Protein AF-A0A6N9H4K3-F1 (afdb_monomer_lite)

Organism: NCBI:txid2695267

Secondary structure (DSSP, 8-state):
--HHHHHHHHHHHHHHHH---HHHHHHHHHHHHHHHHHHHHHHHHHHHHHHEES-TTTT-EESS--SSHHHHHHHHHHHHTTS-TT-EEEHHHHHHHHHTT-S-HHHHHHHHHHTTSEEEETTEEEE-SSPP---TTHHHHSHHHHHHHHHHHHHHHHHHHTTS-------------------------------PPP-PPPPPPP-PPPPPPP--------

Radius of gyration: 28.17 Å; chains: 1; bounding box: 44×93×77 Å

InterPro domains:
  IPR018656 Domain of unknown function DUF2087 [PF09860] (62-127)

pLDDT: mean 72.85, std 19.28, range [32.16, 93.75]

Sequence (222 aa):
MTHHAGFKARIRARMRATGENFTQARSALQAERDEQLALGQAFRDKTLRSFAVGDLRLDGTLRSIPARRRQRVVILLELLHRFESDRRYSETEVNALLRSAHGDVAYLRRELIEYGFMRRAESIYWLSAERPRRWGSESQETAALEDEWFAGAEARSARSCALEDGEDSTGGPPQPLAGAQDDDAQSNSARDDHAPGPRTRPSKPVRFPPGPDLVERGHHHA

Foldseek 3Di:
DPPPVVLVVQLVVCCVVPVDDSVVSNVVVVVVVVVVVVVVVVLLVVLCVVFWDPQLLPQIAGPDQDPDPLSNLSSLLSLCSLDQQVDKDALVRQQVSCVSHYPPSVVSVVVCVVLPQWDDDPRIIHGDLDHDDDDDPRCPRCVVVSVVSSVVNVVRVVVVVPPPDDDDDDDDDDDDDDDDDDDDDDDDDDDDDDDDDDDDDDDDDDDDDDDDDDDDDDDDDD

Structure (mmCIF, N/CA/C/O backbone):
data_AF-A0A6N9H4K3-F1
#
_entry.id   AF-A0A6N9H4K3-F1
#
loop_
_atom_site.group_PDB
_atom_site.id
_atom_site.type_symbol
_atom_site.label_atom_id
_atom_site.label_alt_id
_atom_site.label_comp_id
_atom_site.label_asym_id
_atom_site.label_entity_id
_atom_site.label_seq_id
_atom_site.pdbx_PDB_ins_code
_atom_site.Cartn_x
_atom_site.Cartn_y
_atom_site.Cartn_z
_atom_site.occupancy
_atom_site.B_iso_or_equiv
_atom_site.auth_seq_id
_atom_site.auth_comp_id
_atom_site.auth_asym_id
_atom_site.auth_atom_id
_atom_site.pdbx_PDB_model_num
ATOM 1 N N . MET A 1 1 ? -21.643 -3.184 3.391 1.00 36.22 1 MET A N 1
ATOM 2 C CA . MET A 1 1 ? -22.538 -2.993 4.564 1.00 36.22 1 MET A CA 1
ATOM 3 C C . MET A 1 1 ? -22.334 -4.098 5.620 1.00 36.22 1 MET A C 1
ATOM 5 O O . MET A 1 1 ? -23.132 -5.015 5.660 1.00 36.22 1 MET A O 1
ATOM 9 N N . THR A 1 2 ? -21.312 -4.049 6.493 1.00 36.03 2 THR A N 1
ATOM 10 C CA . THR A 1 2 ? -21.211 -4.962 7.678 1.00 36.03 2 THR A CA 1
ATOM 11 C C . THR A 1 2 ? -20.286 -4.476 8.814 1.00 36.03 2 THR A C 1
ATOM 13 O O . THR A 1 2 ? -20.075 -5.202 9.782 1.00 36.03 2 THR A O 1
ATOM 16 N N . HIS A 1 3 ? -19.784 -3.234 8.810 1.00 50.75 3 HIS A N 1
ATOM 17 C CA . HIS A 1 3 ? -18.909 -2.763 9.902 1.00 50.75 3 HIS A CA 1
ATOM 18 C C . HIS A 1 3 ? -19.648 -2.445 11.223 1.00 50.75 3 HIS A C 1
ATOM 20 O O . HIS A 1 3 ? -19.038 -2.430 12.293 1.00 50.75 3 HIS A O 1
ATOM 26 N N . HIS A 1 4 ? -20.970 -2.235 11.196 1.00 53.25 4 HIS A N 1
ATOM 27 C CA . HIS A 1 4 ? -21.704 -1.735 12.368 1.00 53.25 4 HIS A CA 1
ATOM 28 C C . HIS A 1 4 ? -22.071 -2.791 13.426 1.00 53.25 4 HIS A C 1
ATOM 30 O O . HIS A 1 4 ? -22.134 -2.457 14.614 1.00 53.25 4 HIS A O 1
ATOM 36 N N . ALA A 1 5 ? -22.298 -4.051 13.037 1.00 61.75 5 ALA A N 1
ATOM 37 C CA . ALA A 1 5 ? -22.721 -5.103 13.970 1.00 61.75 5 ALA A CA 1
ATOM 38 C C . ALA A 1 5 ? -21.592 -5.503 14.939 1.00 61.75 5 ALA A C 1
ATOM 40 O O . ALA A 1 5 ? -21.819 -5.622 16.146 1.00 61.75 5 ALA A O 1
ATOM 41 N N . GLY A 1 6 ? -20.359 -5.610 14.428 1.00 74.88 6 GLY A N 1
ATOM 42 C CA . GLY A 1 6 ? -19.172 -5.915 15.231 1.00 74.88 6 GLY A CA 1
ATOM 43 C C . GLY A 1 6 ? -18.801 -4.792 16.203 1.00 74.88 6 GLY A C 1
ATOM 44 O O . GLY A 1 6 ? -18.459 -5.056 17.354 1.00 74.88 6 GLY A O 1
ATOM 45 N N . PHE A 1 7 ? -18.951 -3.529 15.791 1.00 75.69 7 PHE A N 1
ATOM 46 C CA . PHE A 1 7 ? -18.649 -2.384 16.654 1.00 75.69 7 PHE A CA 1
ATOM 47 C C . PHE A 1 7 ? -19.614 -2.281 17.844 1.00 75.69 7 PHE A C 1
ATOM 49 O O . PHE A 1 7 ? -19.179 -2.165 18.988 1.00 75.69 7 PH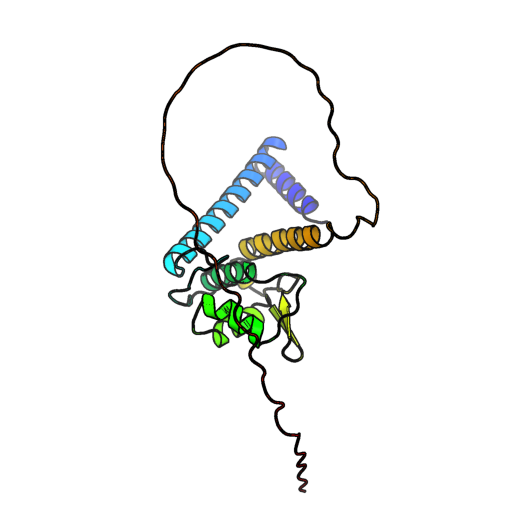E A O 1
ATOM 56 N N . LYS A 1 8 ? -20.927 -2.434 17.610 1.00 79.44 8 LYS A N 1
ATOM 57 C CA . LYS A 1 8 ? -21.920 -2.482 18.701 1.00 79.44 8 LYS A CA 1
ATOM 58 C C . LYS A 1 8 ? -21.702 -3.676 19.637 1.00 79.44 8 LYS A C 1
ATOM 60 O O . LYS A 1 8 ? -22.016 -3.580 20.821 1.00 79.44 8 LYS A O 1
ATOM 65 N N . ALA A 1 9 ? -21.199 -4.806 19.135 1.00 84.56 9 ALA A N 1
ATOM 66 C CA . ALA A 1 9 ? -20.835 -5.947 19.974 1.00 84.56 9 ALA A CA 1
ATOM 67 C C . ALA A 1 9 ? -19.626 -5.635 20.873 1.00 84.56 9 ALA A C 1
ATOM 69 O O . ALA A 1 9 ? -19.682 -5.934 22.064 1.00 84.56 9 ALA A O 1
ATOM 70 N N . ARG A 1 10 ? -18.592 -4.961 20.345 1.00 84.50 10 ARG A N 1
ATOM 71 C CA . ARG A 1 10 ? -17.436 -4.491 21.133 1.00 84.50 10 ARG A CA 1
ATOM 72 C C . ARG A 1 10 ? -17.834 -3.479 22.205 1.00 84.50 10 ARG A C 1
ATOM 74 O O . ARG A 1 10 ? -17.427 -3.643 23.349 1.00 84.50 10 ARG A O 1
ATOM 81 N N . ILE A 1 11 ? -18.699 -2.513 21.877 1.00 87.19 11 ILE A N 1
ATOM 82 C CA . ILE A 1 11 ? -19.234 -1.562 22.867 1.00 87.19 11 ILE A CA 1
ATOM 83 C C . ILE A 1 11 ? -19.965 -2.314 23.986 1.00 87.19 11 ILE A C 1
ATOM 85 O O . ILE A 1 11 ? -19.660 -2.121 25.157 1.00 87.19 11 ILE A O 1
ATOM 89 N N . ARG A 1 12 ? -20.889 -3.223 23.641 1.00 85.38 12 ARG A N 1
ATOM 90 C CA . ARG A 1 12 ? -21.643 -4.014 24.633 1.00 85.38 12 ARG A CA 1
ATOM 91 C C . ARG A 1 12 ? -20.755 -4.938 25.470 1.00 85.38 12 ARG A C 1
ATOM 93 O O . ARG A 1 12 ? -21.061 -5.186 26.631 1.00 85.38 12 ARG A O 1
ATOM 100 N N . ALA A 1 13 ? -19.686 -5.486 24.895 1.00 88.56 13 ALA A N 1
ATOM 101 C CA . ALA A 1 13 ? -18.706 -6.276 25.635 1.00 88.56 13 ALA A CA 1
ATOM 102 C C . ALA A 1 13 ? -17.949 -5.408 26.648 1.00 88.56 13 ALA A C 1
ATOM 104 O O . ALA A 1 13 ? -17.864 -5.790 27.811 1.00 88.56 13 ALA A O 1
ATOM 105 N N . ARG A 1 14 ? -17.496 -4.217 26.233 1.00 88.75 14 ARG A N 1
ATOM 106 C CA . ARG A 1 14 ? -16.829 -3.253 27.111 1.00 88.75 14 ARG A CA 1
ATOM 107 C C . ARG A 1 14 ? -17.738 -2.805 28.255 1.00 88.75 14 ARG A C 1
ATOM 109 O O . ARG A 1 14 ? -17.355 -2.979 29.400 1.00 88.75 14 ARG A O 1
ATOM 116 N N . MET A 1 15 ? -18.972 -2.380 27.963 1.00 92.19 15 MET A N 1
ATOM 117 C CA . MET A 1 15 ? -19.961 -2.000 28.989 1.00 92.19 15 MET A CA 1
ATOM 118 C C . MET A 1 15 ? -20.159 -3.091 30.054 1.00 92.19 15 MET A C 1
ATOM 120 O O . MET A 1 15 ? -20.261 -2.783 31.236 1.00 92.19 15 MET A O 1
ATOM 124 N N . ARG A 1 16 ? -20.189 -4.373 29.656 1.00 89.50 16 ARG A N 1
ATOM 125 C CA . ARG A 1 16 ? -20.313 -5.499 30.601 1.00 89.50 16 ARG A CA 1
ATOM 126 C C . ARG A 1 16 ? -19.061 -5.725 31.449 1.00 89.50 16 ARG A C 1
ATOM 128 O O . ARG A 1 16 ? -19.191 -6.217 32.561 1.00 89.50 16 ARG A O 1
ATOM 135 N N . ALA A 1 17 ? -17.879 -5.409 30.926 1.00 90.00 17 ALA A N 1
ATOM 136 C CA . ALA A 1 17 ? -16.611 -5.609 31.620 1.00 90.00 17 ALA A CA 1
ATOM 137 C C . ALA A 1 17 ? -16.262 -4.449 32.568 1.00 90.00 17 ALA A C 1
ATOM 139 O O . ALA A 1 17 ? -15.745 -4.693 33.652 1.00 90.00 17 ALA A O 1
ATOM 140 N N . THR A 1 18 ? -16.535 -3.203 32.167 1.00 88.19 18 THR A N 1
ATOM 141 C CA . THR A 1 18 ? -16.138 -1.992 32.909 1.00 88.19 18 THR A CA 1
ATOM 142 C C . THR A 1 18 ? -17.283 -1.331 33.676 1.00 88.19 18 THR A C 1
ATOM 144 O O . THR A 1 18 ? -17.023 -0.510 34.549 1.00 88.19 18 THR A O 1
ATOM 147 N N . GLY A 1 19 ? -18.544 -1.651 33.363 1.00 89.81 19 GLY A N 1
ATOM 148 C CA . GLY A 1 19 ? -19.713 -0.953 33.916 1.00 89.81 19 GLY A CA 1
ATOM 149 C C . GLY A 1 19 ? -19.915 0.464 33.360 1.00 89.81 19 GLY A C 1
ATOM 150 O O . GLY A 1 19 ? -20.781 1.195 33.836 1.00 89.81 19 GLY A O 1
ATOM 151 N N . GLU A 1 20 ? -19.129 0.863 32.355 1.00 87.44 20 GLU A N 1
ATOM 152 C CA . GLU A 1 20 ? -19.231 2.165 31.690 1.00 87.44 20 GLU A CA 1
ATOM 153 C C . GLU A 1 20 ? -20.565 2.320 30.942 1.00 87.44 20 GLU A C 1
ATOM 155 O O . GLU A 1 20 ? -21.149 1.356 30.431 1.00 87.44 20 GLU A O 1
ATOM 160 N N . ASN A 1 21 ? -21.028 3.567 30.802 1.00 91.50 21 ASN A N 1
ATOM 161 C CA . ASN A 1 21 ? -22.186 3.855 29.959 1.00 91.50 21 ASN A CA 1
ATOM 162 C C . ASN A 1 21 ? -21.838 3.755 28.459 1.00 91.50 21 ASN A C 1
ATOM 164 O O . ASN A 1 21 ? -20.674 3.729 28.055 1.00 91.50 21 ASN A O 1
ATOM 168 N N . PHE A 1 22 ? -22.866 3.711 27.605 1.00 84.62 22 PHE A N 1
ATOM 169 C CA . PHE A 1 22 ? -22.692 3.527 26.160 1.00 84.62 22 PHE A CA 1
ATOM 170 C C . PHE A 1 22 ? -21.808 4.603 25.511 1.00 84.62 22 PHE A C 1
ATOM 172 O O . PHE A 1 22 ? -21.002 4.289 24.635 1.00 84.62 22 PHE A O 1
ATOM 179 N N . THR A 1 23 ? -21.944 5.863 25.933 1.00 88.75 23 THR A N 1
ATOM 180 C CA . THR A 1 23 ? -21.179 6.989 25.381 1.00 88.75 23 THR A CA 1
ATOM 181 C C . THR A 1 23 ? -19.698 6.867 25.726 1.00 88.75 23 THR A C 1
ATOM 183 O O . THR A 1 23 ? -18.869 6.980 24.828 1.00 88.75 23 THR A O 1
ATOM 186 N N . GLN A 1 24 ? -19.377 6.555 26.985 1.00 89.06 24 GLN A N 1
ATOM 187 C CA . GLN A 1 24 ? -18.007 6.331 27.461 1.00 89.06 24 GLN A CA 1
ATOM 188 C C . GLN A 1 24 ? -17.359 5.123 26.774 1.00 89.06 24 GLN A C 1
ATOM 190 O O . GLN A 1 24 ? -16.247 5.216 26.256 1.00 89.06 24 GLN A O 1
ATOM 195 N N . ALA A 1 25 ? -18.081 4.003 26.685 1.00 84.75 25 ALA A N 1
ATOM 196 C CA . ALA A 1 25 ? -17.583 2.805 26.018 1.00 84.75 25 ALA A CA 1
ATOM 197 C C . ALA A 1 25 ? -17.354 3.035 24.511 1.00 84.75 25 ALA A C 1
ATOM 199 O O . ALA A 1 25 ? -16.403 2.506 23.933 1.00 84.75 25 ALA A O 1
ATOM 200 N N . ARG A 1 26 ? -18.202 3.842 23.858 1.00 87.62 26 ARG A N 1
ATOM 201 C CA . ARG A 1 26 ? -18.027 4.228 22.452 1.00 87.62 26 ARG A CA 1
ATOM 202 C C . ARG A 1 26 ? -16.829 5.156 22.259 1.00 87.62 26 ARG A C 1
ATOM 204 O O . ARG A 1 26 ? -16.050 4.902 21.345 1.00 87.62 26 ARG A O 1
ATOM 211 N N . SER A 1 27 ? -16.686 6.199 23.079 1.00 90.12 27 SER A N 1
ATOM 212 C CA . SER A 1 27 ? -15.583 7.159 22.954 1.00 90.12 27 SER A CA 1
ATOM 213 C C . SER A 1 27 ? -14.231 6.495 23.199 1.00 90.12 27 SER A C 1
ATOM 215 O O . SER A 1 27 ? -13.292 6.755 22.456 1.00 90.12 27 SER A O 1
ATOM 217 N N . ALA A 1 28 ? -14.144 5.582 24.171 1.00 87.31 28 ALA A N 1
ATOM 218 C CA . ALA A 1 28 ? -12.928 4.817 24.432 1.00 87.31 28 ALA A CA 1
ATOM 219 C C . ALA A 1 28 ? -12.521 3.953 23.225 1.00 87.31 28 ALA A C 1
ATOM 221 O O . ALA A 1 28 ? -11.385 4.023 22.773 1.00 87.31 28 ALA A O 1
ATOM 222 N N . LEU A 1 29 ? -13.463 3.210 22.630 1.00 85.94 29 LEU A N 1
ATOM 223 C CA . LEU A 1 29 ? -13.182 2.402 21.435 1.00 85.94 29 LEU A CA 1
ATOM 224 C C . LEU A 1 29 ? -12.849 3.246 20.197 1.00 85.94 29 LEU A C 1
ATOM 226 O O . LEU A 1 29 ? -12.123 2.788 19.316 1.00 85.94 29 LEU A O 1
ATOM 230 N N . GLN A 1 30 ? -13.404 4.456 20.093 1.00 86.38 30 GLN A N 1
ATOM 231 C CA . GLN A 1 30 ? -13.019 5.402 19.046 1.00 86.38 30 GLN A CA 1
ATOM 232 C C . GLN A 1 30 ? -11.583 5.889 19.257 1.00 86.38 30 GLN A C 1
ATOM 234 O O . GLN A 1 30 ? -10.804 5.815 18.315 1.00 86.38 30 GLN A O 1
ATOM 239 N N . ALA A 1 31 ? -11.215 6.276 20.481 1.00 85.12 31 ALA A N 1
ATOM 240 C CA . ALA A 1 31 ? -9.858 6.701 20.815 1.00 85.12 31 ALA A CA 1
ATOM 241 C C . ALA A 1 31 ? -8.817 5.594 20.565 1.00 85.12 31 ALA A C 1
ATOM 243 O O . ALA A 1 31 ? -7.803 5.855 19.928 1.00 85.12 31 ALA A O 1
ATOM 244 N N . GLU A 1 32 ? -9.098 4.348 20.968 1.00 83.56 32 GLU A N 1
ATOM 245 C CA . GLU A 1 32 ? -8.232 3.188 20.690 1.00 83.56 32 GLU A CA 1
ATOM 246 C C . GLU A 1 32 ? -8.018 2.986 19.180 1.00 83.56 32 GLU A C 1
ATOM 248 O O . GLU A 1 32 ? -6.908 2.717 18.719 1.00 83.56 32 GLU A O 1
ATOM 253 N N . ARG A 1 33 ? -9.082 3.133 18.382 1.00 80.12 33 ARG A N 1
ATOM 254 C CA . ARG A 1 33 ? -8.996 3.038 16.920 1.00 80.12 33 ARG A CA 1
ATOM 255 C C . ARG A 1 33 ? -8.174 4.186 16.333 1.00 80.12 33 ARG A C 1
ATOM 257 O O . ARG A 1 33 ? -7.374 3.954 15.432 1.00 80.12 33 ARG A O 1
ATOM 264 N N . ASP A 1 34 ? -8.381 5.406 16.810 1.00 80.50 34 ASP A N 1
ATOM 265 C CA . ASP A 1 34 ? -7.680 6.585 16.305 1.00 80.50 34 ASP A CA 1
ATOM 266 C C . ASP A 1 34 ? -6.180 6.528 16.665 1.00 80.50 34 ASP A C 1
ATOM 268 O O . ASP A 1 34 ? -5.335 6.839 15.826 1.00 80.50 34 ASP A O 1
ATOM 272 N N . GLU A 1 35 ? -5.825 6.008 17.845 1.00 80.75 35 GLU A N 1
ATOM 273 C CA . GLU A 1 35 ? -4.441 5.702 18.231 1.00 80.75 35 GLU A CA 1
ATOM 274 C C . GLU A 1 35 ? -3.810 4.649 17.305 1.00 80.75 35 GLU A C 1
ATOM 276 O O . GLU A 1 35 ? -2.693 4.830 16.813 1.00 80.75 35 GLU A O 1
ATOM 281 N N . GLN A 1 36 ? -4.535 3.569 16.995 1.00 74.06 36 GLN A N 1
ATOM 282 C CA . GLN A 1 36 ? -4.073 2.551 16.044 1.00 74.06 36 GLN A CA 1
ATOM 283 C C . GLN A 1 36 ? -3.808 3.133 14.648 1.00 74.06 36 GLN A C 1
ATOM 285 O O . GLN A 1 36 ? -2.802 2.789 14.019 1.00 74.06 36 GLN A O 1
ATOM 290 N N . LEU A 1 37 ? -4.680 4.025 14.169 1.00 77.44 37 LEU A N 1
ATOM 291 C CA . LEU A 1 37 ? -4.494 4.725 12.896 1.00 77.44 37 LEU A CA 1
ATOM 292 C C . LEU A 1 37 ? -3.262 5.636 12.939 1.00 77.44 37 LEU A C 1
ATOM 294 O O . LEU A 1 37 ? -2.435 5.581 12.027 1.00 77.44 37 LEU A O 1
ATOM 298 N N . ALA A 1 38 ? -3.085 6.408 14.013 1.00 81.56 38 ALA A N 1
ATOM 299 C CA . ALA A 1 38 ? -1.928 7.282 14.193 1.00 81.56 38 ALA A CA 1
ATOM 300 C C . ALA A 1 38 ? -0.603 6.497 14.206 1.00 81.56 38 ALA A C 1
ATOM 302 O O . ALA A 1 38 ? 0.367 6.893 13.558 1.00 81.56 38 ALA A O 1
ATOM 303 N N . LEU A 1 39 ? -0.560 5.338 14.872 1.00 79.62 39 LEU A N 1
ATOM 304 C CA . LEU A 1 39 ? 0.602 4.441 14.849 1.00 79.62 39 LEU A CA 1
ATOM 305 C C . LEU A 1 39 ? 0.889 3.903 13.438 1.00 79.62 39 LEU A C 1
ATOM 307 O O . LEU A 1 39 ? 2.052 3.805 13.032 1.00 79.62 39 LEU A O 1
ATOM 311 N N . GLY A 1 40 ? -0.159 3.578 12.675 1.00 81.62 40 GLY A N 1
ATOM 312 C CA . GLY A 1 40 ? -0.054 3.190 11.268 1.00 81.62 40 GLY A CA 1
ATOM 313 C C . GLY A 1 40 ? 0.544 4.298 10.396 1.00 81.62 40 GLY A C 1
ATOM 314 O O . GLY A 1 40 ? 1.502 4.048 9.660 1.00 81.62 40 GLY A O 1
ATOM 315 N N . GLN A 1 41 ? 0.045 5.529 10.538 1.00 82.62 41 GLN A N 1
ATOM 316 C CA . GLN A 1 41 ? 0.546 6.711 9.830 1.00 82.62 41 GLN A CA 1
ATOM 317 C C . GLN A 1 41 ? 2.003 7.015 10.193 1.00 82.62 41 GLN A C 1
ATOM 319 O O . GLN A 1 41 ? 2.843 7.170 9.310 1.00 82.62 41 GLN A O 1
ATOM 324 N N . ALA A 1 42 ? 2.353 6.983 11.480 1.00 86.56 42 ALA A N 1
ATOM 325 C CA . ALA A 1 42 ? 3.726 7.193 11.927 1.00 86.56 42 ALA A CA 1
ATOM 326 C C . ALA A 1 42 ? 4.694 6.146 11.344 1.00 86.56 42 ALA A C 1
ATOM 328 O O . ALA A 1 42 ? 5.819 6.476 10.953 1.00 86.56 42 ALA A O 1
ATOM 329 N N . PHE A 1 43 ? 4.266 4.880 11.252 1.00 87.50 43 PHE A N 1
ATOM 330 C CA . PHE A 1 43 ? 5.044 3.818 10.613 1.00 87.50 43 PHE A CA 1
ATOM 331 C C . PHE A 1 43 ? 5.206 4.043 9.105 1.00 87.50 43 PHE A C 1
ATOM 333 O O . PHE A 1 43 ? 6.312 3.875 8.573 1.00 87.50 43 PHE A O 1
ATOM 340 N N . ARG A 1 44 ? 4.126 4.441 8.424 1.00 88.00 44 ARG A N 1
ATOM 341 C CA . ARG A 1 44 ? 4.135 4.814 7.008 1.00 88.00 44 ARG A CA 1
ATOM 342 C C . ARG A 1 44 ? 5.134 5.941 6.761 1.00 88.00 44 ARG A C 1
ATOM 344 O O . ARG A 1 44 ? 6.075 5.756 5.992 1.00 88.00 44 ARG A O 1
ATOM 351 N N . ASP A 1 45 ? 5.023 7.042 7.493 1.00 90.00 45 ASP A N 1
ATOM 352 C CA . ASP A 1 45 ? 5.890 8.206 7.318 1.00 90.00 45 ASP A CA 1
ATOM 353 C C . ASP A 1 45 ? 7.349 7.889 7.643 1.00 90.00 45 ASP A C 1
ATOM 355 O O . ASP A 1 45 ? 8.262 8.327 6.944 1.00 90.00 45 ASP A O 1
ATOM 359 N N . LYS A 1 46 ? 7.596 7.085 8.685 1.00 92.38 46 LYS A N 1
ATOM 360 C CA . LYS A 1 46 ? 8.945 6.605 9.004 1.00 92.38 46 LYS A CA 1
ATOM 361 C C . LYS A 1 46 ? 9.532 5.806 7.844 1.00 92.38 46 LYS A C 1
ATOM 363 O O . LYS A 1 46 ? 10.691 6.008 7.498 1.00 92.38 46 LYS A O 1
ATOM 368 N N . THR A 1 47 ? 8.739 4.926 7.240 1.00 92.06 47 THR A N 1
ATOM 369 C CA . THR A 1 47 ? 9.168 4.116 6.096 1.00 92.06 47 THR A CA 1
ATOM 370 C C . THR A 1 47 ? 9.479 4.996 4.887 1.00 92.06 47 THR A C 1
ATOM 372 O O . THR A 1 47 ? 10.550 4.858 4.298 1.00 92.06 47 THR A O 1
ATOM 375 N N . LEU A 1 48 ? 8.607 5.952 4.561 1.00 91.19 48 LEU A N 1
ATOM 376 C CA . LEU A 1 48 ? 8.825 6.876 3.447 1.00 91.19 48 LEU A CA 1
ATOM 377 C C . LEU A 1 48 ? 10.067 7.743 3.662 1.00 91.19 48 LEU A C 1
ATOM 379 O O . LEU A 1 48 ? 10.905 7.833 2.772 1.00 91.19 48 LEU A O 1
ATOM 383 N N . ARG A 1 49 ? 10.272 8.275 4.872 1.00 92.12 49 ARG A N 1
ATOM 384 C CA . ARG A 1 49 ? 11.491 9.031 5.209 1.00 92.12 49 ARG A CA 1
ATOM 385 C C . ARG A 1 49 ? 12.774 8.216 5.042 1.00 92.12 49 ARG A C 1
ATOM 387 O O . ARG A 1 49 ? 13.807 8.783 4.690 1.00 92.12 49 ARG A O 1
ATOM 394 N N . SER A 1 50 ? 12.735 6.912 5.314 1.00 93.06 50 SER A N 1
ATOM 395 C CA . SER A 1 50 ? 13.910 6.043 5.188 1.00 93.06 50 SER A CA 1
ATOM 396 C C . SER A 1 50 ? 14.206 5.637 3.743 1.00 93.06 50 SER A C 1
ATOM 398 O O . SER A 1 50 ? 15.370 5.636 3.353 1.00 93.06 50 SER A O 1
ATOM 400 N N . PHE A 1 51 ? 13.182 5.295 2.955 1.00 92.12 51 PHE A N 1
ATOM 401 C CA . PHE A 1 51 ? 13.363 4.625 1.659 1.00 92.12 51 PHE A CA 1
ATOM 402 C C . PHE A 1 51 ? 13.010 5.480 0.439 1.00 92.12 51 PHE A C 1
ATOM 404 O O . PHE A 1 51 ? 13.444 5.156 -0.663 1.00 92.12 51 PHE A O 1
ATOM 411 N N . ALA A 1 52 ? 12.270 6.573 0.611 1.00 90.94 52 ALA A N 1
ATOM 412 C CA . ALA A 1 52 ? 11.840 7.445 -0.475 1.00 90.94 52 ALA A CA 1
ATOM 413 C C . ALA A 1 52 ? 12.523 8.817 -0.420 1.00 90.94 52 ALA A C 1
ATOM 415 O O . ALA A 1 52 ? 13.057 9.232 0.614 1.00 90.94 52 ALA A O 1
ATOM 416 N N . VAL A 1 53 ? 12.525 9.503 -1.557 1.00 90.81 53 VAL A N 1
ATOM 417 C CA . VAL A 1 53 ? 12.914 10.905 -1.722 1.00 90.81 53 VAL A CA 1
ATOM 418 C C . VAL A 1 53 ? 11.776 11.597 -2.459 1.00 90.81 53 VAL A C 1
ATOM 420 O O . VAL A 1 53 ? 11.390 11.153 -3.537 1.00 90.81 53 VAL A O 1
ATOM 423 N N . GLY A 1 54 ? 11.243 12.668 -1.874 1.00 89.06 54 GLY A N 1
ATOM 424 C CA . GLY A 1 54 ? 10.053 13.342 -2.395 1.00 89.06 54 GLY A CA 1
ATOM 425 C C . GLY A 1 54 ? 8.765 12.543 -2.175 1.00 89.06 54 GLY A C 1
ATOM 426 O O . GLY A 1 54 ? 8.728 11.591 -1.389 1.00 89.06 54 GLY A O 1
ATOM 427 N N . ASP A 1 55 ? 7.700 12.952 -2.862 1.00 87.12 55 ASP A N 1
ATOM 428 C CA . ASP A 1 55 ? 6.399 12.292 -2.779 1.00 87.12 55 ASP A CA 1
ATOM 429 C C . ASP A 1 55 ? 6.297 11.165 -3.814 1.00 87.12 55 ASP A C 1
ATOM 431 O O . ASP A 1 55 ? 6.200 11.399 -5.020 1.00 87.12 55 ASP A O 1
ATOM 435 N N . LEU A 1 56 ? 6.279 9.914 -3.345 1.00 87.19 56 LEU A N 1
ATOM 436 C CA . LEU A 1 56 ? 6.114 8.750 -4.217 1.00 87.19 56 LEU A CA 1
ATOM 437 C C . LEU A 1 56 ? 4.786 8.741 -4.974 1.00 87.19 56 LEU A C 1
ATOM 439 O O . LEU A 1 56 ? 4.696 8.027 -5.964 1.00 87.19 56 LEU A O 1
ATOM 443 N N . ARG A 1 57 ? 3.775 9.512 -4.582 1.00 86.19 57 ARG A N 1
ATOM 444 C CA . ARG A 1 57 ? 2.509 9.586 -5.321 1.00 86.19 57 ARG A CA 1
ATOM 445 C C . ARG A 1 57 ? 2.599 10.419 -6.593 1.00 86.19 57 ARG A C 1
ATOM 447 O O . ARG A 1 57 ? 1.793 10.219 -7.492 1.00 86.19 57 ARG A O 1
ATOM 454 N N . LEU A 1 58 ? 3.568 11.327 -6.659 1.00 84.56 58 LEU A N 1
ATOM 455 C CA . LEU A 1 58 ? 3.765 12.245 -7.774 1.00 84.56 58 LEU A CA 1
ATOM 456 C C . LEU A 1 58 ? 5.009 11.817 -8.561 1.00 84.56 58 LEU A C 1
ATOM 458 O O . LEU A 1 58 ? 4.942 10.949 -9.429 1.00 84.56 58 LEU A O 1
ATOM 462 N N . ASP A 1 59 ? 6.160 12.367 -8.202 1.00 84.44 59 ASP A N 1
ATOM 463 C CA . ASP A 1 59 ? 7.424 12.293 -8.934 1.00 84.44 59 ASP A CA 1
ATOM 464 C C . ASP A 1 59 ? 8.604 11.818 -8.069 1.00 84.44 59 ASP A C 1
ATOM 466 O O . ASP A 1 59 ? 9.739 11.754 -8.534 1.00 84.44 59 ASP A O 1
ATOM 470 N N . GLY A 1 60 ? 8.348 11.414 -6.824 1.00 88.69 60 GLY A N 1
ATOM 471 C CA . GLY A 1 60 ? 9.373 10.918 -5.910 1.00 88.69 60 GLY A CA 1
ATOM 472 C C . GLY A 1 60 ? 10.072 9.641 -6.387 1.00 88.69 60 GLY A C 1
ATOM 473 O O . GLY A 1 60 ? 9.520 8.836 -7.143 1.00 88.69 60 GLY A O 1
ATOM 474 N N . THR A 1 61 ? 11.284 9.414 -5.889 1.00 92.06 61 THR A N 1
ATOM 475 C CA . THR A 1 61 ? 12.123 8.257 -6.238 1.00 92.06 61 THR A CA 1
ATOM 476 C C . THR A 1 61 ? 12.407 7.402 -5.005 1.00 92.06 61 THR A C 1
ATOM 478 O O . THR A 1 61 ? 12.509 7.895 -3.879 1.00 92.06 61 THR A O 1
ATOM 481 N N . LEU A 1 62 ? 12.559 6.098 -5.206 1.00 92.56 62 LEU A N 1
ATOM 482 C CA . LEU A 1 62 ? 13.015 5.162 -4.187 1.00 92.56 62 LEU A CA 1
ATOM 483 C C . LEU A 1 62 ? 14.542 5.124 -4.140 1.00 92.56 62 LEU A C 1
ATOM 485 O O . LEU A 1 62 ? 15.202 4.943 -5.157 1.00 92.56 62 LEU A O 1
ATOM 489 N N . ARG A 1 63 ? 15.105 5.242 -2.936 1.00 89.56 63 ARG A N 1
ATOM 490 C CA . ARG A 1 63 ? 16.541 5.039 -2.689 1.00 89.56 63 ARG A CA 1
ATOM 491 C C . ARG A 1 63 ? 16.909 3.566 -2.700 1.00 89.56 63 ARG A C 1
ATOM 493 O O . ARG A 1 63 ? 17.953 3.186 -3.213 1.00 89.56 63 ARG A O 1
ATOM 500 N N . SER A 1 64 ? 16.073 2.750 -2.075 1.00 89.12 64 SER A N 1
ATOM 501 C CA . SER A 1 64 ? 16.258 1.309 -2.011 1.00 89.12 64 SER A CA 1
ATOM 502 C C . SER A 1 64 ? 14.935 0.622 -1.720 1.00 89.12 64 SER A C 1
ATOM 504 O O . SER A 1 64 ? 14.001 1.210 -1.168 1.00 89.12 64 SER A O 1
ATOM 506 N N . ILE A 1 65 ? 14.858 -0.647 -2.103 1.00 88.00 65 ILE A N 1
ATOM 507 C CA . ILE A 1 65 ? 13.676 -1.469 -1.883 1.00 88.00 65 ILE A CA 1
ATOM 508 C C . ILE A 1 65 ? 13.767 -2.110 -0.489 1.00 88.00 65 ILE A C 1
ATOM 510 O O . ILE A 1 65 ? 14.744 -2.808 -0.203 1.00 88.00 65 ILE A O 1
ATOM 514 N N . PRO A 1 66 ? 12.763 -1.928 0.392 1.00 89.50 66 PRO A N 1
ATOM 515 C CA . PRO A 1 66 ? 12.788 -2.522 1.722 1.00 89.50 66 PRO A CA 1
ATOM 516 C C . PRO A 1 66 ? 12.804 -4.059 1.698 1.00 89.50 66 PRO A C 1
ATOM 518 O O . PRO A 1 66 ? 11.979 -4.717 1.051 1.00 89.50 66 PRO A O 1
ATOM 521 N N . ALA A 1 67 ? 13.687 -4.649 2.506 1.00 88.06 67 ALA A N 1
ATOM 522 C CA . ALA A 1 67 ? 13.724 -6.096 2.724 1.00 88.06 67 ALA A CA 1
ATOM 523 C C . ALA A 1 67 ? 12.532 -6.588 3.566 1.00 88.06 67 ALA A C 1
ATOM 525 O O . ALA A 1 67 ? 12.046 -7.702 3.373 1.00 88.06 67 ALA A O 1
ATOM 526 N N . ARG A 1 68 ? 12.032 -5.754 4.491 1.00 88.81 68 ARG A N 1
ATOM 527 C CA . ARG A 1 68 ? 10.903 -6.111 5.359 1.00 88.81 68 ARG A CA 1
ATOM 528 C C . ARG A 1 68 ? 9.581 -5.970 4.613 1.00 88.81 68 ARG A C 1
ATOM 530 O O . ARG A 1 68 ? 9.263 -4.893 4.110 1.00 88.81 68 ARG A O 1
ATOM 537 N N . ARG A 1 69 ? 8.766 -7.028 4.647 1.00 86.50 69 ARG A N 1
ATOM 538 C CA . ARG A 1 69 ? 7.456 -7.090 3.977 1.00 86.50 69 ARG A CA 1
ATOM 539 C C . ARG A 1 69 ? 6.547 -5.910 4.334 1.00 86.50 69 ARG A C 1
ATOM 541 O O . ARG A 1 69 ? 6.024 -5.261 3.438 1.00 86.50 69 ARG A O 1
ATOM 548 N N . ARG A 1 70 ? 6.421 -5.571 5.623 1.00 85.44 70 ARG A N 1
ATOM 549 C CA . ARG A 1 70 ? 5.550 -4.473 6.086 1.00 85.44 70 ARG A CA 1
ATOM 550 C C . ARG A 1 70 ? 5.939 -3.108 5.503 1.00 85.44 70 ARG A C 1
ATOM 552 O O . ARG A 1 70 ? 5.075 -2.333 5.119 1.00 85.44 70 ARG A O 1
ATOM 559 N N . GLN A 1 71 ? 7.239 -2.831 5.402 1.00 89.69 71 GLN A N 1
ATOM 560 C CA . GLN A 1 71 ? 7.750 -1.599 4.788 1.00 89.69 71 GLN A CA 1
ATOM 561 C C . GLN A 1 71 ? 7.552 -1.614 3.272 1.00 89.69 71 GLN A C 1
ATOM 563 O O . GLN A 1 71 ? 7.188 -0.600 2.687 1.00 89.69 71 GLN A O 1
ATOM 568 N N . ARG A 1 72 ? 7.750 -2.774 2.638 1.00 91.06 72 ARG A N 1
ATOM 569 C CA . ARG A 1 72 ? 7.528 -2.939 1.202 1.00 91.06 72 ARG A CA 1
ATOM 570 C C . ARG A 1 72 ? 6.079 -2.664 0.821 1.00 91.06 72 ARG A C 1
ATOM 572 O O . ARG A 1 72 ? 5.855 -1.927 -0.127 1.00 91.06 72 ARG A O 1
ATOM 579 N N . VAL A 1 73 ? 5.113 -3.175 1.586 1.00 89.50 73 VAL A N 1
ATOM 580 C CA . VAL A 1 73 ? 3.690 -2.905 1.333 1.00 89.50 73 VAL A CA 1
ATOM 581 C C . VAL A 1 73 ? 3.385 -1.411 1.378 1.00 89.50 73 VAL A C 1
ATOM 583 O O . VAL A 1 73 ? 2.720 -0.927 0.472 1.00 89.50 73 VAL A O 1
ATOM 586 N N . VAL A 1 74 ? 3.933 -0.662 2.344 1.00 90.19 74 VAL A N 1
ATOM 587 C CA . VAL A 1 74 ? 3.787 0.806 2.372 1.00 90.19 74 VAL A CA 1
ATOM 588 C C . VAL A 1 74 ? 4.262 1.425 1.057 1.00 90.19 74 VAL A C 1
ATOM 590 O O . VAL A 1 74 ? 3.530 2.188 0.440 1.00 90.19 74 VAL A O 1
ATOM 593 N N . ILE A 1 75 ? 5.466 1.068 0.605 1.00 91.88 75 ILE A N 1
ATOM 594 C CA . ILE A 1 75 ? 6.034 1.604 -0.636 1.00 91.88 75 ILE A CA 1
ATOM 595 C C . ILE A 1 75 ? 5.172 1.251 -1.852 1.00 91.88 75 ILE A C 1
ATOM 597 O O . ILE A 1 75 ? 4.892 2.120 -2.673 1.00 91.88 75 ILE A O 1
ATOM 601 N N . LEU A 1 76 ? 4.731 -0.004 -1.961 1.00 91.50 76 LEU A N 1
ATOM 602 C CA . LEU A 1 76 ? 3.890 -0.446 -3.070 1.00 91.50 76 LEU A CA 1
ATOM 603 C C . LEU A 1 76 ? 2.556 0.309 -3.090 1.00 91.50 76 LEU A C 1
ATOM 605 O O . LEU A 1 76 ? 2.169 0.794 -4.147 1.00 91.50 76 LEU A O 1
ATOM 609 N N . LEU A 1 77 ? 1.898 0.480 -1.938 1.00 89.81 77 LEU A N 1
ATOM 610 C CA . LEU A 1 77 ? 0.647 1.239 -1.830 1.00 89.81 77 LEU A CA 1
ATOM 611 C C . LEU A 1 77 ? 0.819 2.705 -2.247 1.00 89.81 77 LEU A C 1
ATOM 613 O O . LEU A 1 77 ? -0.059 3.258 -2.906 1.00 89.81 77 LEU A O 1
ATOM 617 N N . GLU A 1 78 ? 1.946 3.345 -1.922 1.00 90.44 78 GLU A N 1
ATOM 618 C CA . GLU A 1 78 ? 2.220 4.701 -2.412 1.00 90.44 78 GLU A CA 1
ATOM 619 C C . GLU A 1 78 ? 2.357 4.742 -3.933 1.00 90.44 78 GLU A C 1
ATOM 621 O O . GLU A 1 78 ? 1.732 5.586 -4.572 1.00 90.44 78 GLU A O 1
ATOM 626 N N . LEU A 1 79 ? 3.090 3.793 -4.523 1.00 90.50 79 LEU A N 1
ATOM 627 C CA . LEU A 1 79 ? 3.257 3.712 -5.977 1.00 90.50 79 LEU A CA 1
ATOM 628 C C . LEU A 1 79 ? 1.933 3.504 -6.713 1.00 90.50 79 LEU A C 1
ATOM 630 O O . LEU A 1 79 ? 1.765 4.033 -7.809 1.00 90.50 79 LEU A O 1
ATOM 634 N N . LEU A 1 80 ? 0.976 2.793 -6.109 1.00 89.75 80 LEU A N 1
ATOM 635 C CA . LEU A 1 80 ? -0.351 2.594 -6.695 1.00 89.75 80 LEU A CA 1
ATOM 636 C C . LEU A 1 80 ? -1.115 3.902 -6.934 1.00 89.75 80 LEU A C 1
ATOM 638 O O . LEU A 1 80 ? -1.984 3.927 -7.796 1.00 89.75 80 LEU A O 1
ATOM 642 N N . HIS A 1 81 ? -0.798 4.989 -6.223 1.00 88.00 81 HIS A N 1
ATOM 643 C CA . HIS A 1 81 ? -1.452 6.285 -6.445 1.00 88.00 81 HIS A CA 1
ATOM 644 C C . HIS A 1 81 ? -1.103 6.909 -7.804 1.00 88.00 81 HIS A C 1
ATOM 646 O O . HIS A 1 81 ? -1.819 7.799 -8.251 1.00 88.00 81 HIS A O 1
ATOM 652 N N . ARG A 1 82 ? -0.036 6.438 -8.465 1.00 88.06 82 ARG A N 1
ATOM 653 C CA . ARG A 1 82 ? 0.322 6.848 -9.833 1.00 88.06 82 ARG A CA 1
ATOM 654 C C . ARG A 1 82 ? -0.527 6.169 -10.905 1.00 88.06 82 ARG A C 1
ATOM 656 O O . ARG A 1 82 ? -0.445 6.550 -12.068 1.00 88.06 82 ARG A O 1
ATOM 663 N N . PHE A 1 83 ? -1.274 5.134 -10.531 1.00 88.88 83 PHE A N 1
ATOM 664 C CA . PHE A 1 83 ? -2.111 4.362 -11.435 1.00 88.88 83 PHE A CA 1
ATOM 665 C C . PHE A 1 83 ? -3.580 4.723 -11.224 1.00 88.88 83 PHE A C 1
ATOM 667 O O . PHE A 1 83 ? -4.037 4.954 -10.105 1.00 88.88 83 PHE A O 1
ATOM 674 N N . GLU A 1 84 ? -4.330 4.723 -12.315 1.00 85.50 84 GLU A N 1
ATOM 675 C CA . GLU A 1 84 ? -5.776 4.896 -12.318 1.00 85.50 84 GLU A CA 1
ATOM 676 C C . GLU A 1 84 ? -6.442 3.530 -12.083 1.00 85.50 84 GLU A C 1
ATOM 678 O O . GLU A 1 84 ? -6.021 2.514 -12.643 1.00 85.50 84 GLU A O 1
ATOM 683 N N . SER A 1 85 ? -7.477 3.493 -11.239 1.00 81.19 85 SER A N 1
ATOM 684 C CA . SER A 1 85 ? -8.196 2.262 -10.873 1.00 81.19 85 SER A CA 1
ATOM 685 C C . SER A 1 85 ? -8.951 1.631 -12.035 1.00 81.19 85 SER A C 1
ATOM 687 O O . SER A 1 85 ? -9.007 0.408 -12.132 1.00 81.19 85 SER A O 1
ATOM 689 N N . ASP A 1 86 ? -9.493 2.458 -12.924 1.00 81.81 86 ASP A N 1
ATOM 690 C CA . ASP A 1 86 ? -10.434 2.035 -13.964 1.00 81.81 86 ASP A CA 1
ATOM 691 C C . ASP A 1 86 ? -9.760 1.889 -15.340 1.00 81.81 86 ASP A C 1
ATOM 693 O O . ASP A 1 86 ? -10.416 1.712 -16.367 1.00 81.81 86 ASP A O 1
ATOM 697 N N . ARG A 1 87 ? -8.419 1.912 -15.367 1.00 87.56 87 ARG A N 1
ATOM 698 C CA . ARG A 1 87 ? -7.617 1.846 -16.589 1.00 87.56 87 ARG A CA 1
ATOM 699 C C . ARG A 1 87 ? -6.829 0.545 -16.701 1.00 87.56 87 ARG A C 1
ATOM 701 O O . ARG A 1 87 ? -6.281 0.007 -15.739 1.00 87.56 87 ARG A O 1
ATOM 708 N N . ARG A 1 88 ? -6.741 0.061 -17.940 1.00 91.62 88 ARG A N 1
ATOM 709 C CA . ARG A 1 88 ? -5.839 -1.015 -18.353 1.00 91.62 88 ARG A CA 1
ATOM 710 C C . ARG A 1 88 ? -4.570 -0.407 -18.934 1.00 91.62 88 ARG A C 1
ATOM 712 O O . ARG A 1 88 ? -4.642 0.484 -19.774 1.00 91.62 88 ARG A O 1
ATOM 719 N N . TYR A 1 89 ? -3.430 -0.915 -18.494 1.00 91.94 89 TYR A N 1
ATOM 720 C CA . TYR A 1 89 ? -2.106 -0.474 -18.900 1.00 91.94 89 TYR A CA 1
ATOM 721 C C . TYR A 1 89 ? -1.382 -1.599 -19.628 1.00 91.94 89 TYR A C 1
ATOM 723 O O . TYR A 1 89 ? -1.381 -2.750 -19.195 1.00 91.94 89 TYR A O 1
ATOM 731 N N . SER A 1 90 ? -0.717 -1.268 -20.721 1.00 93.75 90 SER A N 1
ATOM 732 C CA . SER A 1 90 ? 0.271 -2.147 -21.338 1.00 93.75 90 SER A CA 1
ATOM 733 C C . SER A 1 90 ? 1.518 -2.277 -20.457 1.00 93.75 90 SER A C 1
ATOM 735 O O . SER A 1 90 ? 1.817 -1.416 -19.626 1.00 93.75 90 SER A O 1
ATOM 737 N N . GLU A 1 91 ? 2.307 -3.330 -20.678 1.00 91.88 91 GLU A N 1
ATOM 738 C CA . GLU A 1 91 ? 3.625 -3.479 -20.047 1.00 91.88 91 GLU A CA 1
ATOM 739 C C . GLU A 1 91 ? 4.501 -2.224 -20.201 1.00 91.88 91 GLU A C 1
ATOM 741 O O . GLU A 1 91 ? 5.157 -1.800 -19.249 1.00 91.88 91 GLU A O 1
ATOM 746 N N . THR A 1 92 ? 4.493 -1.601 -21.380 1.00 92.25 92 THR A N 1
ATOM 747 C CA . THR A 1 92 ? 5.294 -0.405 -21.661 1.00 92.25 92 THR A CA 1
ATOM 748 C C . THR A 1 92 ? 4.856 0.787 -20.813 1.00 92.25 92 THR A C 1
ATOM 750 O O . THR A 1 92 ? 5.714 1.482 -20.268 1.00 92.25 92 THR A O 1
ATOM 753 N N . GLU A 1 93 ? 3.548 1.003 -20.654 1.00 92.12 93 GLU A N 1
ATOM 754 C CA . GLU A 1 93 ? 3.004 2.082 -19.819 1.00 92.12 93 GLU A CA 1
ATOM 755 C C . GLU A 1 93 ? 3.318 1.860 -18.339 1.00 92.12 93 GLU A C 1
ATOM 757 O O . GLU A 1 93 ? 3.817 2.771 -17.677 1.00 92.12 93 GLU A O 1
ATOM 762 N N . VAL A 1 94 ? 3.118 0.637 -17.832 1.00 92.06 94 VAL A N 1
ATOM 763 C CA . VAL A 1 94 ? 3.494 0.289 -16.451 1.00 92.06 94 VAL A CA 1
ATOM 764 C C . VAL A 1 94 ? 4.983 0.536 -16.235 1.00 92.06 94 VAL A C 1
ATOM 766 O O . VAL A 1 94 ? 5.385 1.151 -15.247 1.00 92.06 94 VAL A O 1
ATOM 769 N N . ASN A 1 95 ? 5.816 0.113 -17.185 1.00 92.69 95 ASN A N 1
ATOM 770 C CA . ASN A 1 95 ? 7.253 0.301 -17.089 1.00 92.69 95 ASN A CA 1
ATOM 771 C C . ASN A 1 95 ? 7.655 1.781 -17.138 1.00 92.69 95 ASN A C 1
ATOM 773 O O . ASN A 1 95 ? 8.653 2.149 -16.522 1.00 92.69 95 ASN A O 1
ATOM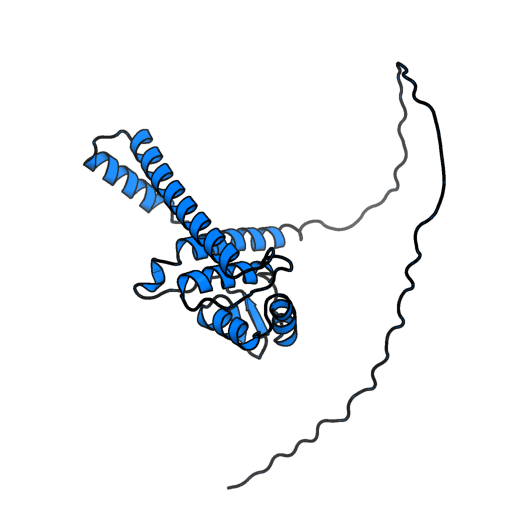 777 N N . ALA A 1 96 ? 6.928 2.627 -17.869 1.00 91.62 96 ALA A N 1
ATOM 778 C CA . ALA A 1 96 ? 7.173 4.066 -17.906 1.00 91.62 96 ALA A CA 1
ATOM 779 C C . ALA A 1 96 ? 6.805 4.736 -16.571 1.00 91.62 96 ALA A C 1
ATOM 781 O O . ALA A 1 96 ? 7.604 5.505 -16.038 1.00 91.62 96 ALA A O 1
ATOM 782 N N . LEU A 1 97 ? 5.652 4.383 -15.992 1.00 90.69 97 LEU A N 1
ATOM 783 C CA . LEU A 1 97 ? 5.186 4.906 -14.701 1.00 90.69 97 LEU A CA 1
ATOM 784 C C . LEU A 1 97 ? 6.093 4.490 -13.535 1.00 90.69 97 LEU A C 1
ATOM 786 O O . LEU A 1 97 ? 6.358 5.285 -12.635 1.00 90.69 97 LEU A O 1
ATOM 790 N N . LEU A 1 98 ? 6.599 3.254 -13.552 1.00 91.56 98 LEU A N 1
ATOM 791 C CA . LEU A 1 98 ? 7.499 2.752 -12.511 1.00 91.56 98 LEU A CA 1
ATOM 792 C C . LEU A 1 98 ? 8.939 3.257 -12.666 1.00 91.56 98 LEU A C 1
ATOM 794 O O . LEU A 1 98 ? 9.633 3.393 -11.660 1.00 91.56 98 LEU A O 1
ATOM 798 N N . ARG A 1 99 ? 9.394 3.571 -13.890 1.00 91.06 99 ARG A N 1
ATOM 799 C CA . ARG A 1 99 ? 10.760 4.078 -14.132 1.00 91.06 99 ARG A CA 1
ATOM 800 C C . ARG A 1 99 ? 11.055 5.379 -13.403 1.00 91.06 99 ARG A C 1
ATOM 802 O O . ARG A 1 99 ? 12.186 5.573 -12.971 1.00 91.06 99 ARG A O 1
ATOM 809 N N . SER A 1 100 ? 10.064 6.257 -13.261 1.00 87.75 100 SER A N 1
ATOM 810 C CA . SER A 1 100 ? 10.233 7.499 -12.499 1.00 87.75 100 SER A CA 1
ATOM 811 C C . SER A 1 100 ? 10.397 7.242 -10.997 1.00 87.75 100 SER A C 1
ATOM 813 O O . SER A 1 100 ? 10.991 8.055 -10.296 1.00 87.75 100 SER A O 1
ATOM 815 N N . ALA A 1 101 ? 9.905 6.105 -10.493 1.00 89.50 101 ALA A N 1
ATOM 816 C CA . ALA A 1 101 ? 10.069 5.713 -9.098 1.00 89.50 101 ALA A CA 1
ATOM 817 C C . ALA A 1 101 ? 11.384 4.974 -8.830 1.00 89.50 101 ALA A C 1
ATOM 819 O O . ALA A 1 101 ? 12.016 5.223 -7.807 1.00 89.50 101 ALA A O 1
ATOM 820 N N . HIS A 1 102 ? 11.778 4.023 -9.680 1.00 91.62 102 HIS A N 1
ATOM 821 C CA . HIS A 1 102 ? 12.976 3.212 -9.453 1.00 91.62 102 HIS A CA 1
ATOM 822 C C . HIS A 1 102 ? 13.479 2.551 -10.744 1.00 91.62 102 HIS A C 1
ATOM 824 O O . HIS A 1 102 ? 12.695 2.211 -11.629 1.00 91.62 102 HIS A O 1
ATOM 830 N N . GLY A 1 103 ? 14.791 2.300 -10.824 1.00 88.19 103 GLY A N 1
ATOM 831 C CA . GLY A 1 103 ? 15.410 1.633 -11.978 1.00 88.19 103 GLY A CA 1
ATOM 832 C C . GLY A 1 103 ? 15.054 0.146 -12.103 1.00 88.19 103 GLY A C 1
ATOM 833 O O . GLY A 1 103 ? 14.945 -0.374 -13.211 1.00 88.19 103 GLY A O 1
ATOM 834 N N . ASP A 1 104 ? 14.809 -0.535 -10.980 1.00 91.94 104 ASP A N 1
ATOM 835 C CA . ASP A 1 104 ? 14.383 -1.942 -10.957 1.00 91.94 104 ASP A CA 1
ATOM 836 C C . ASP A 1 104 ? 12.860 -2.088 -11.109 1.00 91.94 104 ASP A C 1
ATOM 838 O O . ASP A 1 104 ? 12.111 -2.423 -10.187 1.00 91.94 104 ASP A O 1
ATOM 842 N N . VAL A 1 105 ? 12.400 -1.769 -12.312 1.00 92.19 105 VAL A N 1
ATOM 843 C CA . VAL A 1 105 ? 10.991 -1.805 -12.716 1.00 92.19 105 VAL A CA 1
ATOM 844 C C . VAL A 1 105 ? 10.444 -3.231 -12.723 1.00 92.19 105 VAL A C 1
ATOM 846 O O . VAL A 1 105 ? 9.296 -3.466 -12.345 1.00 92.19 105 VAL A O 1
ATOM 849 N N . ALA A 1 106 ? 11.266 -4.190 -13.158 1.00 90.94 106 ALA A N 1
ATOM 850 C CA . ALA A 1 106 ? 10.878 -5.589 -13.257 1.00 90.94 106 ALA A CA 1
ATOM 851 C C . ALA A 1 106 ? 10.547 -6.160 -11.874 1.00 90.94 106 ALA A C 1
ATOM 853 O O . ALA A 1 106 ? 9.519 -6.826 -11.724 1.00 90.94 106 ALA A O 1
ATOM 854 N N . TYR A 1 107 ? 11.365 -5.839 -10.866 1.00 92.00 107 TYR A N 1
ATOM 855 C CA . TYR A 1 107 ? 11.092 -6.219 -9.489 1.00 92.00 107 TYR A CA 1
ATOM 856 C C . TYR A 1 107 ? 9.801 -5.582 -8.972 1.00 92.00 107 TYR A C 1
ATOM 858 O O . TYR A 1 107 ? 8.918 -6.305 -8.516 1.00 92.00 107 TYR A O 1
ATOM 866 N N . LEU A 1 108 ? 9.636 -4.258 -9.091 1.00 92.12 108 LEU A N 1
ATOM 867 C CA . LEU A 1 108 ? 8.433 -3.572 -8.594 1.00 92.12 108 LEU A CA 1
ATOM 868 C C . LEU A 1 108 ? 7.151 -4.128 -9.218 1.00 92.12 108 LEU A C 1
ATOM 870 O O . LEU A 1 108 ? 6.187 -4.406 -8.508 1.00 92.12 108 LEU A O 1
ATOM 874 N N . ARG A 1 109 ? 7.154 -4.356 -10.533 1.00 92.06 109 ARG A N 1
ATOM 875 C CA . ARG A 1 109 ? 6.020 -4.948 -11.246 1.00 92.06 109 ARG A CA 1
ATOM 876 C C . ARG A 1 109 ? 5.700 -6.357 -10.744 1.00 92.06 109 ARG A C 1
ATOM 878 O O . ARG A 1 109 ? 4.527 -6.675 -10.559 1.00 92.06 109 ARG A O 1
ATOM 885 N N . ARG A 1 110 ? 6.721 -7.192 -10.507 1.00 92.19 110 ARG A N 1
ATOM 886 C CA . ARG A 1 110 ? 6.530 -8.536 -9.944 1.00 92.19 110 ARG A CA 1
ATOM 887 C C . ARG A 1 110 ? 5.918 -8.460 -8.552 1.00 92.19 110 ARG A C 1
ATOM 889 O O . ARG A 1 110 ? 4.957 -9.168 -8.295 1.00 92.19 110 ARG A O 1
ATOM 896 N N . GLU A 1 111 ? 6.423 -7.588 -7.685 1.00 92.19 111 GLU A N 1
ATOM 897 C CA . GLU A 1 111 ? 5.880 -7.443 -6.334 1.00 92.19 111 GLU A CA 1
ATOM 898 C C . GLU A 1 111 ? 4.438 -6.914 -6.355 1.00 92.19 111 GLU A C 1
ATOM 900 O O . GLU A 1 111 ? 3.606 -7.402 -5.601 1.00 92.19 111 GLU A O 1
ATOM 905 N N . LEU A 1 112 ? 4.091 -5.973 -7.240 1.00 91.25 112 LEU A N 1
ATOM 906 C CA . LEU A 1 112 ? 2.705 -5.501 -7.376 1.00 91.25 112 LEU A CA 1
ATOM 907 C C . LEU A 1 112 ? 1.730 -6.638 -7.721 1.00 91.25 112 LEU A C 1
ATOM 909 O O . LEU A 1 112 ? 0.607 -6.652 -7.212 1.00 91.25 112 LEU A O 1
ATOM 913 N N . ILE A 1 113 ? 2.164 -7.597 -8.545 1.00 90.88 113 ILE A N 1
ATOM 914 C CA . ILE A 1 113 ? 1.383 -8.793 -8.882 1.00 90.88 113 ILE A CA 1
ATOM 915 C C . ILE A 1 113 ? 1.376 -9.798 -7.727 1.00 90.88 113 ILE A C 1
ATOM 917 O O . ILE A 1 113 ? 0.311 -10.266 -7.339 1.00 90.88 113 ILE A O 1
ATOM 921 N N . GLU A 1 114 ? 2.542 -10.104 -7.156 1.00 89.19 114 GLU A N 1
ATOM 922 C CA . GLU A 1 114 ? 2.709 -11.083 -6.073 1.00 89.19 114 GLU A CA 1
ATOM 923 C C . GLU A 1 114 ? 1.887 -10.699 -4.838 1.00 89.19 114 GLU A C 1
ATOM 925 O O . GLU A 1 114 ? 1.210 -11.522 -4.225 1.00 89.19 114 GLU A O 1
ATOM 930 N N . TYR A 1 115 ? 1.884 -9.409 -4.499 1.00 87.19 115 TYR A N 1
ATOM 931 C CA . TYR A 1 115 ? 1.072 -8.889 -3.408 1.00 87.19 115 TYR A CA 1
ATOM 932 C C . TYR A 1 115 ? -0.411 -8.758 -3.769 1.00 87.19 115 TYR A C 1
ATOM 934 O O . TYR A 1 115 ? -1.197 -8.471 -2.867 1.00 87.19 115 TYR A O 1
ATOM 942 N N . GLY A 1 116 ? -0.804 -8.984 -5.025 1.00 88.56 116 GLY A N 1
ATOM 943 C CA . GLY A 1 116 ? -2.189 -8.954 -5.495 1.00 88.56 116 GLY A CA 1
ATOM 944 C C . GLY A 1 116 ? -2.765 -7.553 -5.706 1.00 88.56 116 GLY A C 1
ATOM 945 O O . GLY A 1 116 ? -3.976 -7.413 -5.856 1.00 88.56 116 GLY A O 1
ATOM 946 N N . PHE A 1 117 ? -1.934 -6.509 -5.704 1.00 89.25 117 PHE A N 1
ATOM 947 C CA . PHE A 1 117 ? -2.390 -5.136 -5.943 1.00 89.25 117 PHE A CA 1
ATOM 948 C C . PHE A 1 117 ? -2.671 -4.860 -7.419 1.00 89.25 117 PHE A C 1
ATOM 950 O O . PHE A 1 117 ? -3.510 -4.025 -7.749 1.00 89.25 117 PHE A O 1
ATOM 957 N N . MET A 1 118 ? -1.984 -5.576 -8.306 1.00 90.25 118 MET A N 1
ATOM 958 C CA . MET A 1 118 ? -2.159 -5.489 -9.747 1.00 90.25 118 MET A CA 1
ATOM 959 C C . MET A 1 118 ? -2.406 -6.883 -10.316 1.00 90.25 118 MET A C 1
ATOM 961 O O . MET A 1 118 ? -1.803 -7.865 -9.887 1.00 90.25 118 MET A O 1
ATOM 965 N N . ARG A 1 119 ? -3.299 -6.975 -11.297 1.00 90.81 119 ARG A N 1
ATOM 966 C CA . ARG A 1 119 ? -3.569 -8.198 -12.055 1.00 90.81 119 ARG A CA 1
ATOM 967 C C . ARG A 1 119 ? -2.982 -8.069 -13.453 1.00 90.81 119 ARG A C 1
ATOM 969 O O . ARG A 1 119 ? -2.789 -6.961 -13.950 1.00 90.81 119 ARG A O 1
ATOM 976 N N . ARG A 1 120 ? -2.687 -9.213 -14.067 1.00 92.00 120 ARG A N 1
ATOM 977 C CA . ARG A 1 120 ? -2.128 -9.301 -15.416 1.00 92.00 120 ARG A CA 1
ATOM 978 C C . ARG A 1 120 ? -2.839 -10.388 -16.216 1.00 92.00 120 ARG A C 1
ATOM 980 O O . ARG A 1 120 ? -2.954 -11.510 -15.729 1.00 92.00 120 ARG A O 1
ATOM 987 N N . ALA A 1 121 ? -3.206 -10.081 -17.456 1.00 92.62 121 ALA A N 1
ATOM 988 C CA . ALA A 1 121 ? -3.557 -11.058 -18.489 1.00 92.62 121 ALA A CA 1
ATOM 989 C C . ALA A 1 121 ? -3.086 -10.549 -19.852 1.00 92.62 121 ALA A C 1
ATOM 991 O O . ALA A 1 121 ? -3.175 -9.355 -20.109 1.00 92.62 121 ALA A O 1
ATOM 992 N N . GLU A 1 122 ? -2.555 -11.437 -20.698 1.00 88.38 122 GLU A N 1
ATOM 993 C CA . GLU A 1 122 ? -2.168 -11.110 -22.086 1.00 88.38 122 GLU A CA 1
ATOM 994 C C . GLU A 1 122 ? -1.284 -9.849 -22.212 1.00 88.38 122 GLU A C 1
ATOM 996 O O . GLU A 1 122 ? -1.427 -9.042 -23.121 1.00 88.38 122 GLU A O 1
ATOM 1001 N N . SER A 1 123 ? -0.358 -9.659 -21.261 1.00 87.69 123 SER A N 1
ATOM 1002 C CA . SER A 1 123 ? 0.534 -8.481 -21.179 1.00 87.69 123 SER A CA 1
ATOM 1003 C C . SER A 1 123 ? -0.161 -7.133 -20.928 1.00 87.69 123 SER A C 1
ATOM 1005 O O . SER A 1 123 ? 0.480 -6.082 -20.987 1.00 87.69 123 SER A O 1
ATOM 1007 N N . ILE A 1 124 ? -1.438 -7.175 -20.557 1.00 91.81 124 ILE A N 1
ATOM 1008 C CA . ILE A 1 124 ? -2.222 -6.062 -20.035 1.00 91.81 124 ILE A CA 1
ATOM 1009 C C . ILE A 1 124 ? -2.272 -6.169 -18.509 1.00 91.81 124 ILE A C 1
ATOM 1011 O O . ILE A 1 124 ? -2.419 -7.254 -17.944 1.00 91.81 124 ILE A O 1
ATOM 1015 N N . TYR A 1 125 ? -2.149 -5.025 -17.850 1.00 92.69 125 TYR A N 1
ATOM 1016 C CA . TYR A 1 125 ? -2.090 -4.848 -16.408 1.00 92.69 125 TYR A CA 1
ATOM 1017 C C . TYR A 1 125 ? -3.220 -3.934 -15.945 1.00 92.69 125 TYR A C 1
ATOM 1019 O O . TYR A 1 125 ? -3.546 -2.960 -16.618 1.00 92.69 125 TYR A O 1
ATOM 1027 N N . TRP A 1 126 ? -3.814 -4.214 -14.791 1.00 92.56 126 TRP A N 1
ATOM 1028 C CA . TRP A 1 126 ? -4.822 -3.339 -14.184 1.00 92.56 126 TRP A CA 1
ATOM 1029 C C . TRP A 1 126 ? -4.807 -3.466 -12.664 1.00 92.56 126 TRP A C 1
ATOM 1031 O O . TRP A 1 126 ? -4.383 -4.492 -12.122 1.00 92.56 126 TRP A O 1
ATOM 1041 N N . LEU A 1 127 ? -5.247 -2.418 -11.968 1.00 90.94 127 LEU A N 1
ATOM 1042 C CA . LEU A 1 127 ? -5.335 -2.440 -10.511 1.00 90.94 127 LEU A CA 1
ATOM 1043 C C . LEU A 1 127 ? -6.398 -3.43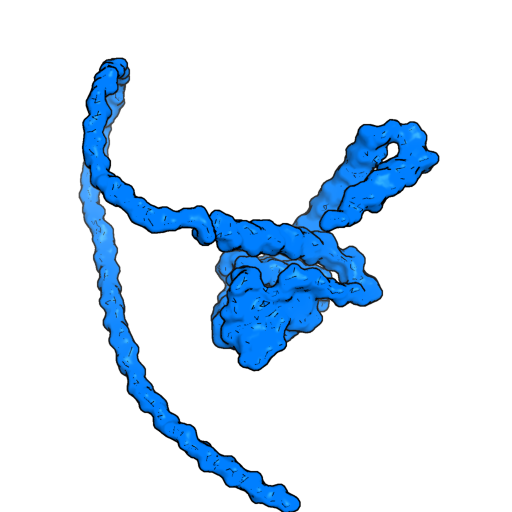9 -10.050 1.00 90.94 127 LEU A C 1
ATOM 1045 O O . LEU A 1 127 ? -7.453 -3.587 -10.666 1.00 90.94 127 LEU A O 1
ATOM 1049 N N . SER A 1 128 ? -6.120 -4.148 -8.958 1.00 86.38 128 SER A N 1
ATOM 1050 C CA . SER A 1 128 ? -7.147 -4.952 -8.302 1.00 86.38 128 SER A CA 1
ATOM 1051 C C . SER A 1 128 ? -8.135 -4.007 -7.620 1.00 86.38 128 SER A C 1
ATOM 1053 O O . SER A 1 128 ? -7.721 -3.129 -6.871 1.00 86.38 128 SER A O 1
ATOM 1055 N N . ALA A 1 129 ? -9.433 -4.194 -7.859 1.00 78.00 129 ALA A N 1
ATOM 1056 C CA . ALA A 1 129 ? -10.480 -3.502 -7.104 1.00 78.00 129 ALA A CA 1
ATOM 1057 C C . ALA A 1 129 ? -10.642 -4.093 -5.693 1.00 78.00 129 ALA A C 1
ATOM 1059 O O . ALA A 1 129 ? -11.052 -3.417 -4.755 1.00 78.00 129 ALA A O 1
ATOM 1060 N N . GLU A 1 130 ? -10.294 -5.370 -5.540 1.00 77.25 130 GLU A N 1
ATOM 1061 C CA . GLU A 1 130 ? -10.466 -6.108 -4.298 1.00 77.25 130 GLU A CA 1
ATOM 1062 C C . GLU A 1 130 ? -9.168 -6.182 -3.506 1.00 77.25 130 GLU A C 1
ATOM 1064 O O . GLU A 1 130 ? -8.081 -6.384 -4.068 1.00 77.25 130 GLU A O 1
ATOM 1069 N N . ARG A 1 131 ? -9.317 -6.121 -2.180 1.00 77.12 131 ARG A N 1
ATOM 1070 C CA . ARG A 1 131 ? -8.230 -6.386 -1.249 1.00 77.12 131 ARG A CA 1
ATOM 1071 C C . ARG A 1 131 ? -7.745 -7.838 -1.399 1.00 77.12 131 ARG A C 1
ATOM 1073 O O . ARG A 1 131 ? -8.558 -8.763 -1.305 1.00 77.12 131 ARG A O 1
ATOM 1080 N N . PRO A 1 132 ? -6.429 -8.070 -1.548 1.00 78.19 132 PRO A N 1
ATOM 1081 C CA . PRO A 1 132 ? -5.867 -9.414 -1.574 1.00 78.19 132 PRO A CA 1
ATOM 1082 C C . PRO A 1 132 ? -6.179 -10.162 -0.276 1.00 78.19 132 PRO A C 1
ATOM 1084 O O . PRO A 1 132 ? -5.936 -9.648 0.820 1.00 78.19 132 PRO A O 1
ATOM 1087 N N . ARG A 1 133 ? -6.669 -11.404 -0.372 1.00 74.19 133 ARG A N 1
ATOM 1088 C CA . ARG A 1 133 ? -6.751 -12.276 0.806 1.00 74.19 133 ARG A CA 1
ATOM 1089 C C . ARG A 1 133 ? -5.338 -12.615 1.268 1.00 74.19 133 ARG A C 1
ATOM 1091 O O . ARG A 1 133 ? -4.604 -13.311 0.576 1.00 74.19 133 ARG A O 1
ATOM 1098 N N . ARG A 1 134 ? -4.978 -12.141 2.456 1.00 74.44 134 ARG A N 1
ATOM 1099 C CA . ARG A 1 134 ? -3.772 -12.565 3.173 1.00 74.44 134 ARG A CA 1
ATOM 1100 C C . ARG A 1 134 ? -4.091 -13.832 3.972 1.00 74.44 134 ARG A C 1
ATOM 1102 O O . ARG A 1 134 ? -5.210 -13.979 4.463 1.00 74.44 134 ARG A O 1
ATOM 1109 N N . TRP A 1 135 ? -3.136 -14.752 4.096 1.00 57.59 135 TRP A N 1
ATOM 1110 C CA . TRP A 1 135 ? -3.285 -15.958 4.922 1.00 57.59 135 TRP A CA 1
ATOM 1111 C C . TRP A 1 135 ? -2.296 -15.908 6.096 1.00 57.59 135 TRP A C 1
ATOM 1113 O O . TRP A 1 135 ? -1.187 -15.398 5.969 1.00 57.59 135 TRP A O 1
ATOM 1123 N N . GLY A 1 136 ? -2.687 -16.412 7.270 1.00 65.50 136 GLY A N 1
ATOM 1124 C CA . GLY A 1 136 ? -1.806 -16.465 8.446 1.00 65.50 136 GLY A CA 1
ATOM 1125 C C . GLY A 1 136 ? -1.444 -15.093 9.044 1.00 65.50 136 GLY A C 1
ATOM 1126 O O . GLY A 1 136 ? -2.260 -14.166 9.045 1.00 65.50 136 GLY A O 1
ATOM 1127 N N . SER A 1 137 ? -0.220 -14.970 9.577 1.00 55.47 137 SER A N 1
ATOM 1128 C CA . SER A 1 137 ? 0.306 -13.756 10.236 1.00 55.47 137 SER A CA 1
ATOM 1129 C C . SER A 1 137 ? 0.407 -12.541 9.308 1.00 55.47 137 SER A C 1
ATOM 1131 O O . SER A 1 137 ? 0.407 -11.404 9.776 1.00 55.47 137 SER A O 1
ATOM 1133 N N . GLU A 1 138 ? 0.395 -12.765 7.993 1.00 54.72 138 GLU A N 1
ATOM 1134 C CA . GLU A 1 138 ? 0.423 -11.721 6.964 1.00 54.72 138 GLU A CA 1
ATOM 1135 C C . GLU A 1 138 ? -0.803 -10.799 7.024 1.00 54.72 138 GLU A C 1
ATOM 1137 O O . GLU A 1 138 ? -0.724 -9.637 6.637 1.00 54.72 138 GLU A O 1
ATOM 1142 N N . SER A 1 139 ? -1.928 -11.287 7.556 1.00 54.50 139 SER A N 1
ATOM 1143 C CA . SER A 1 139 ? -3.184 -10.531 7.609 1.00 54.50 139 SER A CA 1
ATOM 1144 C C . SER A 1 139 ? -3.205 -9.445 8.679 1.00 54.50 139 SER A C 1
ATOM 1146 O O . SER A 1 139 ? -4.004 -8.525 8.570 1.00 54.50 139 SER A O 1
ATOM 1148 N N . GLN A 1 140 ? -2.389 -9.543 9.731 1.00 50.78 140 GLN A N 1
ATOM 1149 C CA . GLN A 1 140 ? -2.518 -8.651 10.892 1.00 50.78 140 GLN A CA 1
ATOM 1150 C C . GLN A 1 140 ? -1.667 -7.380 10.765 1.00 50.78 140 GLN A C 1
ATOM 1152 O O . GLN A 1 140 ? -2.022 -6.346 11.322 1.00 50.78 140 GLN A O 1
ATOM 1157 N N . GLU A 1 141 ? -0.568 -7.424 10.009 1.00 57.34 141 GLU A N 1
ATOM 1158 C CA . GLU A 1 141 ? 0.424 -6.339 10.013 1.00 57.34 141 GLU A CA 1
ATOM 1159 C C . GLU A 1 141 ? 0.201 -5.261 8.944 1.00 57.34 141 GLU A C 1
ATOM 1161 O O . GLU A 1 141 ? 0.609 -4.110 9.137 1.00 57.34 141 GLU A O 1
ATOM 1166 N N . THR A 1 142 ? -0.425 -5.617 7.819 1.00 62.31 142 THR A N 1
ATOM 1167 C CA . THR A 1 142 ? -0.646 -4.713 6.676 1.00 62.31 142 THR A CA 1
ATOM 1168 C C . THR A 1 142 ? -2.111 -4.373 6.449 1.00 62.31 142 THR A C 1
ATOM 1170 O O . THR A 1 142 ? -2.391 -3.461 5.675 1.00 62.31 142 THR A O 1
ATOM 1173 N N . ALA A 1 143 ? -3.036 -5.034 7.156 1.00 67.94 143 ALA A N 1
ATOM 1174 C CA . ALA A 1 143 ? -4.470 -4.852 6.955 1.00 67.94 143 ALA A CA 1
ATOM 1175 C C . ALA A 1 143 ? -4.921 -3.406 7.043 1.00 67.94 143 ALA A C 1
ATOM 1177 O O . ALA A 1 143 ? -5.579 -2.944 6.129 1.00 67.94 143 ALA A O 1
ATOM 1178 N N . ALA A 1 144 ? -4.528 -2.687 8.094 1.00 69.25 144 ALA A N 1
ATOM 1179 C CA . ALA A 1 144 ? -4.983 -1.315 8.293 1.00 69.25 144 ALA A CA 1
ATOM 1180 C C . ALA A 1 144 ? -4.570 -0.381 7.140 1.00 69.25 144 ALA A C 1
ATOM 1182 O O . ALA A 1 144 ? -5.359 0.455 6.716 1.00 69.25 144 ALA A O 1
ATOM 1183 N N . LEU A 1 145 ? -3.354 -0.557 6.610 1.00 71.44 145 LEU A N 1
ATOM 1184 C CA . LEU A 1 145 ? -2.824 0.252 5.507 1.00 71.44 145 LEU A CA 1
ATOM 1185 C C . LEU A 1 145 ? -3.465 -0.127 4.167 1.00 71.44 145 LEU A C 1
ATOM 1187 O O . LEU A 1 145 ? -3.784 0.742 3.360 1.00 71.44 145 LEU A O 1
ATOM 1191 N N . GLU A 1 146 ? -3.655 -1.427 3.930 1.00 78.19 146 GLU A N 1
ATOM 1192 C CA . GLU A 1 146 ? -4.378 -1.921 2.757 1.00 78.19 146 GLU A CA 1
ATOM 1193 C C . GLU A 1 146 ? -5.833 -1.434 2.780 1.00 78.19 146 GLU A C 1
ATOM 1195 O O . GLU A 1 146 ? -6.313 -0.903 1.784 1.00 78.19 146 GLU A O 1
ATOM 1200 N N . ASP A 1 147 ? -6.515 -1.559 3.921 1.00 71.94 147 ASP A N 1
ATOM 1201 C CA . ASP A 1 147 ? -7.907 -1.146 4.107 1.00 71.94 147 ASP A CA 1
ATOM 1202 C C . ASP A 1 147 ? -8.079 0.353 3.843 1.00 71.94 147 ASP A C 1
ATOM 1204 O O . ASP A 1 147 ? -9.018 0.744 3.155 1.00 71.94 147 ASP A O 1
ATOM 1208 N N . GLU A 1 148 ? -7.157 1.192 4.321 1.00 72.44 148 GLU A N 1
ATOM 1209 C CA . GLU A 1 148 ? -7.162 2.629 4.033 1.00 72.44 148 GLU A CA 1
ATOM 1210 C C . GLU A 1 148 ? -7.043 2.908 2.527 1.00 72.44 148 GLU A C 1
ATOM 1212 O O . GLU A 1 148 ? -7.805 3.706 1.972 1.00 72.44 148 GLU A O 1
ATOM 1217 N N . TRP A 1 149 ? -6.124 2.221 1.841 1.00 75.12 149 TRP A N 1
ATOM 1218 C CA . TRP A 1 149 ? -5.930 2.416 0.407 1.00 75.12 149 TRP A CA 1
ATOM 1219 C C . TRP A 1 149 ? -7.148 1.976 -0.411 1.00 75.12 149 TRP A C 1
ATOM 1221 O O . TRP A 1 149 ? -7.606 2.738 -1.269 1.00 75.12 149 TRP A O 1
ATOM 1231 N N . PHE A 1 150 ? -7.680 0.778 -0.139 1.00 72.31 150 PHE A N 1
ATOM 1232 C CA . PHE A 1 150 ? -8.820 0.209 -0.864 1.00 72.31 150 PHE A CA 1
ATOM 1233 C C . PHE A 1 150 ? -10.129 0.949 -0.551 1.00 72.31 150 PHE A C 1
ATOM 1235 O O . PHE A 1 150 ? -10.899 1.207 -1.473 1.00 72.31 150 PHE A O 1
ATOM 1242 N N . ALA A 1 151 ? -10.345 1.406 0.690 1.00 69.12 151 ALA A N 1
ATOM 1243 C CA . ALA A 1 151 ? -11.479 2.276 1.022 1.00 69.12 151 ALA A CA 1
ATOM 1244 C C . ALA A 1 151 ? -11.404 3.622 0.277 1.00 69.12 151 ALA A C 1
ATOM 1246 O O . ALA A 1 151 ? -12.411 4.142 -0.206 1.00 69.12 151 ALA A O 1
ATOM 1247 N N . GLY A 1 152 ? -10.200 4.187 0.135 1.00 61.38 152 GLY A N 1
ATOM 1248 C CA . GLY A 1 152 ? -9.981 5.401 -0.651 1.00 61.38 152 GLY A CA 1
ATOM 1249 C C . GLY A 1 152 ? -10.094 5.191 -2.167 1.00 61.38 152 GLY A C 1
ATOM 1250 O O . GLY A 1 152 ? -10.459 6.128 -2.879 1.00 61.38 152 GLY A O 1
ATOM 1251 N N . ALA A 1 153 ? -9.781 3.991 -2.668 1.00 59.72 153 ALA A N 1
ATOM 1252 C CA . ALA A 1 153 ? -9.884 3.625 -4.083 1.00 59.72 153 ALA A CA 1
ATOM 1253 C C . ALA A 1 153 ? -11.341 3.520 -4.540 1.00 59.72 153 ALA A C 1
ATOM 1255 O O . ALA A 1 153 ? -11.682 4.060 -5.588 1.00 59.72 153 ALA A O 1
ATOM 1256 N N . GLU A 1 154 ? -12.208 2.929 -3.718 1.00 52.56 154 GLU A N 1
ATOM 1257 C CA . GLU A 1 154 ? -13.654 2.868 -3.963 1.00 52.56 154 GLU A CA 1
ATOM 1258 C C . GLU A 1 154 ? -14.244 4.285 -4.106 1.00 52.56 154 GLU A C 1
ATOM 1260 O O . GLU A 1 154 ? -14.984 4.579 -5.043 1.00 52.56 154 GLU A O 1
ATOM 1265 N N . ALA A 1 155 ? -13.800 5.223 -3.259 1.00 52.28 155 ALA A N 1
ATOM 1266 C CA . ALA A 1 155 ? -14.172 6.634 -3.362 1.00 52.28 155 ALA A CA 1
ATOM 1267 C C . ALA A 1 155 ? -13.575 7.355 -4.593 1.00 52.28 155 ALA A C 1
ATOM 1269 O O . ALA A 1 155 ? -14.122 8.373 -5.016 1.00 52.28 155 ALA A O 1
ATOM 1270 N N . ARG A 1 156 ? -12.452 6.882 -5.159 1.00 57.09 156 ARG A N 1
ATOM 1271 C CA . ARG A 1 156 ? -11.860 7.415 -6.407 1.00 57.09 156 ARG A CA 1
ATOM 1272 C C . ARG A 1 156 ? -12.604 6.909 -7.641 1.00 57.09 156 ARG A C 1
ATOM 1274 O O . ARG A 1 156 ? -12.938 7.729 -8.488 1.00 57.09 156 ARG A O 1
ATOM 1281 N N . SER A 1 157 ? -12.925 5.617 -7.690 1.00 45.09 157 SER A N 1
ATOM 1282 C CA . SER A 1 157 ? -13.746 5.023 -8.754 1.00 45.09 157 SER A CA 1
ATOM 1283 C C . SER A 1 157 ? -15.150 5.650 -8.770 1.00 45.09 157 SER A C 1
ATOM 1285 O O . SER A 1 157 ? -15.624 6.094 -9.813 1.00 45.09 157 SER A O 1
ATOM 1287 N N . ALA A 1 158 ? -15.751 5.886 -7.594 1.00 42.16 158 ALA A N 1
ATOM 1288 C CA . ALA A 1 158 ? -17.028 6.599 -7.479 1.00 42.16 158 ALA A CA 1
ATOM 1289 C C . ALA A 1 158 ? -16.987 8.053 -7.995 1.00 42.16 158 ALA A C 1
ATOM 1291 O O . ALA A 1 158 ? -17.989 8.546 -8.506 1.00 42.16 158 ALA A O 1
ATOM 1292 N N . ARG A 1 159 ? -15.839 8.744 -7.894 1.00 45.25 159 ARG A N 1
ATOM 1293 C CA . ARG A 1 159 ? -15.663 10.087 -8.480 1.00 45.25 159 ARG A CA 1
ATOM 1294 C C . ARG A 1 159 ? -15.548 10.057 -10.003 1.00 45.25 159 ARG A C 1
ATOM 1296 O O . ARG A 1 159 ? -15.951 11.027 -10.631 1.00 45.25 159 ARG A O 1
ATOM 1303 N N . SER A 1 160 ? -15.037 8.970 -10.584 1.00 36.56 160 SER A N 1
ATOM 1304 C CA . SER A 1 160 ? -14.982 8.799 -12.040 1.00 36.56 160 SER A CA 1
ATOM 1305 C C . SER A 1 160 ? -16.352 8.463 -12.640 1.00 36.56 160 SER A C 1
ATOM 1307 O O . SER A 1 160 ? -16.621 8.866 -13.763 1.00 36.56 160 SER A O 1
ATOM 1309 N N . CYS A 1 161 ? -17.242 7.797 -11.893 1.00 32.16 161 CYS A N 1
ATOM 1310 C CA . CYS A 1 161 ? -18.621 7.546 -12.336 1.00 32.16 161 CYS A CA 1
ATOM 1311 C C . CYS A 1 161 ? -19.534 8.784 -12.271 1.00 32.16 161 CYS A C 1
ATOM 1313 O O . CYS A 1 161 ? -20.590 8.786 -12.888 1.00 32.16 161 CYS A O 1
ATOM 1315 N N . ALA A 1 162 ? -19.163 9.831 -11.527 1.00 37.69 162 ALA A N 1
ATOM 1316 C CA . ALA A 1 162 ? -20.019 10.998 -11.288 1.00 37.69 162 ALA A CA 1
ATOM 1317 C C . ALA A 1 162 ? -19.850 12.138 -12.316 1.00 37.69 162 ALA A C 1
ATOM 1319 O O . ALA A 1 162 ? -20.266 13.261 -12.036 1.00 37.69 162 ALA A O 1
ATOM 1320 N N . LEU A 1 163 ? -19.219 11.886 -13.470 1.00 42.94 163 LEU A N 1
ATOM 1321 C CA . LEU A 1 163 ? -18.963 12.915 -14.490 1.00 42.94 163 LEU A CA 1
ATOM 1322 C C . LEU A 1 163 ? -19.549 12.613 -15.880 1.00 42.94 163 LEU A C 1
ATOM 1324 O O . LEU A 1 163 ? -19.300 13.380 -16.805 1.00 42.94 163 LEU A O 1
ATOM 1328 N N . GLU A 1 164 ? -20.343 11.550 -16.027 1.00 41.72 164 GLU A N 1
ATOM 1329 C CA . GLU A 1 164 ? -21.030 11.211 -17.283 1.00 41.72 164 GLU A CA 1
ATOM 1330 C C . GLU A 1 164 ? -22.556 11.178 -17.106 1.00 41.72 164 GLU A C 1
ATOM 1332 O O . GLU A 1 164 ? -23.211 10.221 -17.482 1.00 41.72 164 GLU A O 1
ATOM 1337 N N . ASP A 1 165 ? -23.126 12.235 -16.530 1.00 40.66 165 ASP A N 1
ATOM 1338 C CA . ASP A 1 165 ? -24.550 12.566 -16.674 1.00 40.66 165 ASP A CA 1
ATOM 1339 C C . ASP A 1 165 ? -24.654 14.094 -16.796 1.00 40.66 165 ASP A C 1
ATOM 1341 O O . ASP A 1 165 ? -24.631 14.824 -15.803 1.00 40.66 165 ASP A O 1
ATOM 1345 N N . GLY A 1 166 ? -24.675 14.604 -18.028 1.00 40.19 166 GLY A N 1
ATOM 1346 C CA . GLY A 1 166 ? -24.702 16.043 -18.295 1.00 40.19 166 GLY A CA 1
ATOM 1347 C C . GLY A 1 166 ? -24.679 16.369 -19.783 1.00 40.19 166 GLY A C 1
ATOM 1348 O O . GLY A 1 166 ? -23.659 16.791 -20.319 1.00 40.19 166 GLY A O 1
ATOM 1349 N N . GLU A 1 167 ? -25.813 16.113 -20.422 1.00 38.47 167 GLU A N 1
ATOM 1350 C CA . GLU A 1 167 ? -26.137 16.294 -21.835 1.00 38.47 167 GLU A CA 1
ATOM 1351 C C . GLU A 1 167 ? -25.863 17.705 -22.407 1.00 38.47 167 GLU A C 1
ATOM 1353 O O . GLU A 1 167 ? -26.065 18.730 -21.764 1.00 38.47 167 GLU A O 1
ATOM 1358 N N . ASP A 1 168 ? -25.387 17.691 -23.653 1.00 35.72 168 ASP A N 1
ATOM 1359 C CA . ASP A 1 168 ? -25.838 18.427 -24.844 1.00 35.72 168 ASP A CA 1
ATOM 1360 C C . ASP A 1 168 ? -26.519 19.822 -24.739 1.00 35.72 168 ASP A C 1
ATOM 1362 O O . ASP A 1 168 ? -27.535 20.026 -24.086 1.00 35.72 168 ASP A O 1
ATOM 1366 N N . SER A 1 169 ? -26.005 20.735 -25.579 1.00 37.69 169 SER A N 1
ATOM 1367 C CA . SER A 1 169 ? -26.694 21.843 -26.267 1.00 37.69 169 SER A CA 1
ATOM 1368 C C . SER A 1 169 ? -27.488 22.898 -25.469 1.00 37.69 169 SER A C 1
ATOM 1370 O O . SER A 1 169 ? -28.621 22.677 -25.060 1.00 37.69 169 SER A O 1
ATOM 1372 N N . THR A 1 170 ? -26.993 24.151 -25.465 1.00 38.97 170 THR A N 1
ATOM 1373 C CA . THR A 1 170 ? -27.622 25.317 -26.154 1.00 38.97 170 THR A CA 1
ATOM 1374 C C . THR A 1 170 ? -27.021 26.664 -25.697 1.00 38.97 170 THR A C 1
ATOM 1376 O O . THR A 1 170 ? -27.208 27.091 -24.567 1.00 38.97 170 THR A O 1
ATOM 1379 N N . GLY A 1 171 ? -26.344 27.347 -26.630 1.00 36.47 171 GLY A N 1
ATOM 1380 C CA . GLY A 1 171 ? -26.513 28.773 -26.973 1.00 36.47 171 GLY A CA 1
ATOM 1381 C C . GLY A 1 171 ? -26.329 29.900 -25.937 1.00 36.47 171 GLY A C 1
ATOM 1382 O O . GLY A 1 171 ? -27.163 30.095 -25.063 1.00 36.47 171 GLY A O 1
ATOM 1383 N N . GLY A 1 172 ? -25.379 30.804 -26.224 1.00 35.22 172 GLY A N 1
ATOM 1384 C CA . GLY A 1 172 ? -25.572 32.251 -26.008 1.00 35.22 172 GLY A CA 1
ATOM 1385 C C . GLY A 1 172 ? -24.392 33.004 -25.367 1.00 35.22 172 GLY A C 1
ATOM 1386 O O . GLY A 1 172 ? -24.023 32.681 -24.242 1.00 35.22 172 GLY A O 1
ATOM 1387 N N . PRO A 1 173 ? -23.797 34.021 -26.030 1.00 48.00 173 PRO A N 1
ATOM 1388 C CA . PRO A 1 173 ? -22.725 34.833 -25.450 1.00 48.00 173 PRO A CA 1
ATOM 1389 C C . PRO A 1 173 ? -23.257 35.803 -24.374 1.00 48.00 173 PRO A C 1
ATOM 1391 O O . PRO A 1 173 ? -24.428 36.188 -24.419 1.00 48.00 173 PRO A O 1
ATOM 1394 N N . PRO A 1 174 ? -22.407 36.245 -23.429 1.00 47.59 174 PRO A N 1
ATOM 1395 C CA . PRO A 1 174 ? -22.828 37.104 -22.329 1.00 47.59 174 PRO A CA 1
ATOM 1396 C C . PRO A 1 174 ? -23.070 38.541 -22.808 1.00 47.59 174 PRO A C 1
ATOM 1398 O O . PRO A 1 174 ? -22.241 39.120 -23.510 1.00 47.59 174 PRO A O 1
ATOM 1401 N N . GLN A 1 175 ? -24.191 39.130 -22.389 1.00 48.00 175 GLN A N 1
ATOM 1402 C CA . GLN A 1 175 ? -24.440 40.571 -22.467 1.00 48.00 175 GLN A CA 1
ATOM 1403 C C . GLN A 1 175 ? -24.902 41.104 -21.096 1.00 48.00 175 GLN A C 1
ATOM 1405 O O . GLN A 1 175 ? -25.459 40.343 -20.301 1.00 48.00 175 GLN A O 1
ATOM 1410 N N . PRO A 1 176 ? -24.614 42.384 -20.796 1.00 56.81 176 PRO A N 1
ATOM 1411 C CA . PRO A 1 176 ? -24.388 42.887 -19.447 1.00 56.81 176 PRO A CA 1
ATOM 1412 C C . PRO A 1 176 ? -25.628 43.553 -18.848 1.00 56.81 176 PRO A C 1
ATOM 1414 O O . PRO A 1 176 ? -26.493 44.049 -19.568 1.00 56.81 176 PRO A O 1
ATOM 1417 N N . LEU A 1 177 ? -25.664 43.657 -17.518 1.00 41.78 177 LEU A N 1
ATOM 1418 C CA . LEU A 1 177 ? -26.593 44.539 -16.820 1.00 41.78 177 LEU A CA 1
ATOM 1419 C C . LEU A 1 177 ? -25.848 45.399 -15.802 1.00 41.78 177 LEU A C 1
ATOM 1421 O O . LEU A 1 177 ? -25.143 44.913 -14.921 1.00 41.78 177 LEU A O 1
ATOM 1425 N N . ALA A 1 178 ? -25.998 46.699 -16.029 1.00 42.75 178 ALA A N 1
ATOM 1426 C CA . ALA A 1 178 ? -25.470 47.818 -15.280 1.00 42.75 178 ALA A CA 1
ATOM 1427 C C . ALA A 1 178 ? -26.356 48.179 -14.072 1.00 42.75 178 ALA A C 1
ATOM 1429 O O . ALA A 1 178 ? -27.550 47.883 -14.063 1.00 42.75 178 ALA A O 1
ATOM 1430 N N . GLY A 1 179 ? -25.756 48.904 -13.121 1.00 38.59 179 GLY A N 1
ATOM 1431 C CA . GLY A 1 179 ? -26.394 49.606 -11.996 1.00 38.59 179 GLY A CA 1
ATOM 1432 C C . GLY A 1 179 ? -25.530 49.474 -10.735 1.00 38.59 179 GLY A C 1
ATOM 1433 O O . GLY A 1 179 ? -25.602 48.444 -10.079 1.00 38.59 179 GLY A O 1
ATOM 1434 N N . ALA A 1 180 ? -24.512 50.326 -10.530 1.00 44.16 180 ALA A N 1
ATOM 1435 C CA . ALA A 1 180 ? -24.578 51.605 -9.787 1.00 44.16 180 ALA A CA 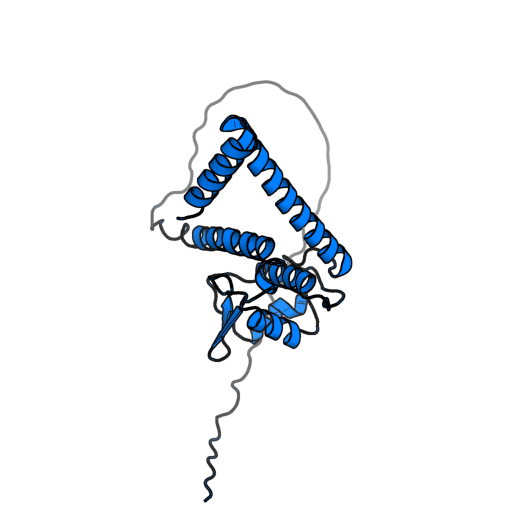1
ATOM 1436 C C . ALA A 1 180 ? -24.971 51.365 -8.305 1.00 44.16 180 ALA A C 1
ATOM 1438 O O . ALA A 1 180 ? -26.013 50.774 -8.058 1.00 44.16 180 ALA A O 1
ATOM 1439 N N . GLN A 1 181 ? -24.195 51.731 -7.277 1.00 41.53 181 GLN A N 1
ATOM 1440 C CA . GLN A 1 181 ? -23.587 53.040 -6.986 1.00 41.53 181 GLN A CA 1
ATOM 1441 C C . GLN A 1 181 ? -22.437 52.940 -5.949 1.00 41.53 181 GLN A C 1
ATOM 1443 O O . GLN A 1 181 ? -22.472 52.040 -5.113 1.00 41.53 181 GLN A O 1
ATOM 1448 N N . ASP A 1 182 ? -21.466 53.862 -6.084 1.00 38.81 182 ASP A N 1
ATOM 1449 C CA . ASP A 1 182 ? -20.762 54.729 -5.099 1.00 38.81 182 ASP A CA 1
ATOM 1450 C C . ASP A 1 182 ? -20.372 54.134 -3.711 1.00 38.81 182 ASP A C 1
ATOM 1452 O O . ASP A 1 182 ? -21.174 53.483 -3.055 1.00 38.81 182 ASP A O 1
ATOM 1456 N N . ASP A 1 183 ? -19.156 54.265 -3.158 1.00 42.88 183 ASP A N 1
ATOM 1457 C CA . ASP A 1 183 ? -18.343 55.475 -2.975 1.00 42.88 183 ASP A CA 1
ATOM 1458 C C . ASP A 1 183 ? -16.919 55.143 -2.435 1.00 42.88 183 ASP A C 1
ATOM 1460 O O . ASP A 1 183 ? -16.661 54.051 -1.926 1.00 42.88 183 ASP A O 1
ATOM 1464 N N . ASP A 1 184 ? -16.045 56.154 -2.493 1.00 40.91 184 ASP A N 1
ATOM 1465 C CA . ASP A 1 184 ? -14.815 56.379 -1.706 1.00 40.91 184 ASP A CA 1
ATOM 1466 C C . ASP A 1 184 ? -13.490 55.638 -2.014 1.00 40.91 184 ASP A C 1
ATOM 1468 O O . ASP A 1 184 ? -13.093 54.628 -1.436 1.00 40.91 184 ASP A O 1
ATOM 1472 N N . ALA A 1 185 ? -12.727 56.297 -2.893 1.00 42.75 185 ALA A N 1
ATOM 1473 C CA . ALA A 1 185 ? -11.375 56.819 -2.660 1.00 42.75 185 ALA A CA 1
ATOM 1474 C C . ALA A 1 185 ? -10.454 56.126 -1.628 1.00 42.75 185 ALA A C 1
ATOM 1476 O O . ALA A 1 185 ? -10.564 56.340 -0.423 1.00 42.75 185 ALA A O 1
ATOM 1477 N N . GLN A 1 186 ? -9.349 55.554 -2.124 1.00 48.06 186 GLN A N 1
ATOM 1478 C CA . GLN A 1 186 ? -8.015 56.002 -1.708 1.00 48.06 186 GLN A CA 1
ATOM 1479 C C . GLN A 1 186 ? -6.920 55.583 -2.694 1.00 48.06 186 GLN A C 1
ATOM 1481 O O . GLN A 1 186 ? -6.838 54.453 -3.167 1.00 48.06 186 GLN A O 1
ATOM 1486 N N . SER A 1 187 ? -6.088 56.574 -2.989 1.00 45.69 187 SER A N 1
ATOM 1487 C CA . SER A 1 187 ? -4.868 56.570 -3.778 1.00 45.69 187 SER A CA 1
ATOM 1488 C C . SER A 1 187 ? -3.942 55.381 -3.511 1.00 45.69 187 SER A C 1
ATOM 1490 O O . SER A 1 187 ? -3.585 55.127 -2.365 1.00 45.69 187 SER A O 1
ATOM 1492 N N . ASN A 1 188 ? -3.364 54.808 -4.569 1.00 54.41 188 ASN A N 1
ATOM 1493 C CA . ASN A 1 188 ? -1.908 54.849 -4.652 1.00 54.41 188 ASN A CA 1
ATOM 1494 C C . ASN A 1 188 ? -1.381 54.767 -6.085 1.00 54.41 188 ASN A C 1
ATOM 1496 O O . ASN A 1 188 ? -1.860 54.031 -6.941 1.00 54.41 188 ASN A O 1
ATOM 1500 N N . SER A 1 189 ? -0.392 55.614 -6.300 1.00 40.84 189 SER A N 1
ATOM 1501 C CA . SER A 1 189 ? 0.301 55.946 -7.529 1.00 40.84 189 SER A CA 1
ATOM 1502 C C . SER A 1 189 ? 1.447 54.991 -7.868 1.00 40.84 189 SER A C 1
ATOM 1504 O O . SER A 1 189 ? 2.053 54.418 -6.968 1.00 40.84 189 SER A O 1
ATOM 1506 N N . ALA A 1 190 ? 1.845 55.061 -9.145 1.00 45.38 190 ALA A N 1
ATOM 1507 C CA . ALA A 1 190 ? 3.186 54.822 -9.700 1.00 45.38 190 ALA A CA 1
ATOM 1508 C C . ALA A 1 190 ? 3.515 53.363 -10.095 1.00 45.38 190 ALA A C 1
ATOM 1510 O O . ALA A 1 190 ? 3.479 52.472 -9.259 1.00 45.38 190 ALA A O 1
ATOM 1511 N N . ARG A 1 191 ? 3.650 53.101 -11.413 1.00 41.81 191 ARG A N 1
ATOM 1512 C CA . ARG A 1 191 ? 4.919 53.002 -12.202 1.00 41.81 191 ARG A CA 1
ATOM 1513 C C . ARG A 1 191 ? 5.612 51.645 -11.959 1.00 41.81 191 ARG A C 1
ATOM 1515 O O . ARG A 1 191 ? 5.661 51.207 -10.826 1.00 41.81 191 ARG A O 1
ATOM 1522 N N . ASP A 1 192 ? 6.174 50.903 -12.905 1.00 41.56 192 ASP A N 1
ATOM 1523 C CA . ASP A 1 192 ? 6.635 51.136 -14.276 1.00 41.56 192 ASP A CA 1
ATOM 1524 C C . ASP A 1 192 ? 6.950 49.756 -14.923 1.00 41.56 192 ASP A C 1
ATOM 1526 O O . ASP A 1 192 ? 7.002 48.753 -14.212 1.00 41.56 192 ASP A O 1
ATOM 1530 N N . ASP A 1 193 ? 7.201 49.756 -16.237 1.00 43.56 193 ASP A N 1
ATOM 1531 C CA . ASP A 1 193 ? 7.978 48.784 -17.047 1.00 43.56 193 ASP A CA 1
ATOM 1532 C C . ASP A 1 193 ? 7.562 47.285 -17.139 1.00 43.56 193 ASP A C 1
ATOM 1534 O O . ASP A 1 193 ? 7.542 46.533 -16.173 1.00 43.56 193 ASP A O 1
ATOM 1538 N N . HIS A 1 194 ? 7.116 46.768 -18.296 1.00 45.62 194 HIS A N 1
ATOM 1539 C CA . HIS A 1 194 ? 7.861 46.410 -19.530 1.00 45.62 194 HIS A CA 1
ATOM 1540 C C . HIS A 1 194 ? 8.489 44.994 -19.522 1.00 45.62 194 HIS A C 1
ATOM 1542 O O . HIS A 1 194 ? 9.581 44.793 -19.005 1.00 45.62 194 HIS A O 1
ATOM 1548 N N . ALA A 1 195 ? 7.819 44.025 -20.174 1.00 52.56 195 ALA A N 1
ATOM 1549 C CA . ALA A 1 195 ? 8.342 43.200 -21.291 1.00 52.56 195 ALA A CA 1
ATOM 1550 C C . ALA A 1 195 ? 7.690 41.790 -21.399 1.00 52.56 195 ALA A C 1
ATOM 1552 O O . ALA A 1 195 ? 7.365 41.172 -20.387 1.00 52.56 195 ALA A O 1
ATOM 1553 N N . PRO A 1 196 ? 7.502 41.259 -22.630 1.00 58.34 196 PRO A N 1
ATOM 1554 C CA . PRO A 1 196 ? 6.668 40.086 -22.921 1.00 58.34 196 PRO A CA 1
ATOM 1555 C C . PRO A 1 196 ? 7.393 38.725 -22.865 1.00 58.34 196 PRO A C 1
ATOM 1557 O O . PRO A 1 196 ? 8.590 38.611 -23.119 1.00 58.34 196 PRO A O 1
ATOM 1560 N N . GLY A 1 197 ? 6.613 37.673 -22.589 1.00 51.59 197 GLY A N 1
ATOM 1561 C CA . GLY A 1 197 ? 7.072 36.291 -22.411 1.00 51.59 197 GLY A CA 1
ATOM 1562 C C . GLY A 1 197 ? 7.548 35.552 -23.679 1.00 51.59 197 GLY A C 1
ATOM 1563 O O . GLY A 1 197 ? 7.298 35.986 -24.809 1.00 51.59 197 GLY A O 1
ATOM 1564 N N . PRO A 1 198 ? 8.228 34.399 -23.513 1.00 62.09 198 PRO A N 1
ATOM 1565 C CA . PRO A 1 198 ? 8.787 33.631 -24.621 1.00 62.09 198 PRO A CA 1
ATOM 1566 C C . PRO A 1 198 ? 7.729 32.783 -25.344 1.00 62.09 198 PRO A C 1
ATOM 1568 O O . PRO A 1 198 ? 6.999 31.997 -24.744 1.00 62.09 198 PRO A O 1
ATOM 1571 N N . ARG A 1 199 ? 7.696 32.906 -26.675 1.00 52.25 199 ARG A N 1
ATOM 1572 C CA . ARG A 1 199 ? 6.905 32.061 -27.580 1.00 52.25 199 ARG A CA 1
ATOM 1573 C C . ARG A 1 199 ? 7.555 30.683 -27.722 1.00 52.25 199 ARG A C 1
ATOM 1575 O O . ARG A 1 199 ? 8.638 30.562 -28.294 1.00 52.25 199 ARG A O 1
ATOM 1582 N N . THR A 1 200 ? 6.878 29.639 -27.262 1.00 59.47 200 THR A N 1
ATOM 1583 C CA . THR A 1 200 ? 7.221 28.244 -27.555 1.00 59.47 200 THR A CA 1
ATOM 1584 C C . THR A 1 200 ? 6.817 27.890 -28.991 1.00 59.47 200 THR A C 1
ATOM 1586 O O . THR A 1 200 ? 5.715 28.184 -29.450 1.00 59.47 200 THR A O 1
ATOM 1589 N N . ARG A 1 201 ? 7.744 27.282 -29.741 1.00 60.38 201 ARG A N 1
ATOM 1590 C CA . ARG A 1 201 ? 7.500 26.727 -31.081 1.00 60.38 201 ARG A CA 1
ATOM 1591 C C . ARG A 1 201 ? 6.847 25.344 -30.950 1.00 60.38 201 ARG A C 1
ATOM 1593 O O . ARG A 1 201 ? 7.341 24.554 -30.148 1.00 60.38 201 ARG A O 1
ATOM 1600 N N . PRO A 1 202 ? 5.837 24.986 -31.759 1.00 57.03 202 PRO A N 1
ATOM 1601 C CA . PRO A 1 202 ? 5.418 23.596 -31.869 1.00 57.03 202 PRO A CA 1
ATOM 1602 C C . PRO A 1 202 ? 6.429 22.792 -32.706 1.00 57.03 202 PRO A C 1
ATOM 1604 O O . PRO A 1 202 ? 6.803 23.177 -33.817 1.00 57.03 202 PRO A O 1
ATOM 1607 N N . SER A 1 203 ? 6.883 21.673 -32.145 1.00 54.59 203 SER A N 1
ATOM 1608 C CA . SER A 1 203 ? 7.744 20.676 -32.787 1.00 54.59 203 SER A CA 1
ATOM 1609 C C . SER A 1 203 ? 7.015 19.955 -33.929 1.00 54.59 203 SER A C 1
ATOM 1611 O O . SER A 1 203 ? 5.841 19.611 -33.815 1.00 54.59 203 SER A O 1
ATOM 1613 N N . LYS A 1 204 ? 7.728 19.709 -35.035 1.00 61.41 204 LYS A N 1
ATOM 1614 C CA . LYS A 1 204 ? 7.260 18.917 -36.187 1.00 61.41 204 LYS A CA 1
ATOM 1615 C C . LYS A 1 204 ? 6.904 17.477 -35.775 1.00 61.41 204 LYS A C 1
ATOM 1617 O O . LYS A 1 204 ? 7.647 16.897 -34.982 1.00 61.41 204 LYS A O 1
ATOM 1622 N N . PRO A 1 205 ? 5.883 16.842 -36.376 1.00 61.97 205 PRO A N 1
ATOM 1623 C CA . PRO A 1 205 ? 5.692 15.403 -36.246 1.00 61.97 205 PRO A CA 1
ATOM 1624 C C . PRO A 1 205 ? 6.763 14.647 -37.050 1.00 61.97 205 PRO A C 1
ATOM 1626 O O . PRO A 1 205 ? 6.982 14.909 -38.235 1.00 61.97 205 PRO A O 1
ATOM 1629 N N . VAL A 1 206 ? 7.441 13.706 -36.394 1.00 65.38 206 VAL A N 1
ATOM 1630 C CA . VAL A 1 206 ? 8.367 12.754 -37.020 1.00 65.38 206 VAL A CA 1
ATOM 1631 C C . VAL A 1 206 ? 7.547 11.652 -37.693 1.00 65.38 206 VAL A C 1
ATOM 1633 O O . VAL A 1 206 ? 6.744 10.982 -37.051 1.00 65.38 206 VAL A O 1
ATOM 1636 N N . ARG A 1 207 ? 7.745 11.473 -39.000 1.00 53.44 207 ARG A N 1
ATOM 1637 C CA . ARG A 1 207 ? 7.138 10.413 -39.814 1.00 53.44 207 ARG A CA 1
ATOM 1638 C C . ARG A 1 207 ? 8.007 9.155 -39.708 1.00 53.44 207 ARG A C 1
ATOM 1640 O O . ARG A 1 207 ? 9.141 9.172 -40.179 1.00 53.44 207 ARG A O 1
ATOM 1647 N N . PHE A 1 208 ? 7.494 8.089 -39.097 1.00 63.31 208 PHE A N 1
ATOM 1648 C CA . PHE A 1 208 ? 8.145 6.773 -39.086 1.00 63.31 208 PHE A CA 1
ATOM 1649 C C . PHE A 1 208 ? 7.756 5.962 -40.340 1.00 63.31 208 PHE A C 1
ATOM 1651 O O . PHE A 1 208 ? 6.589 6.005 -40.738 1.00 63.31 208 PHE A O 1
ATOM 1658 N N . PRO A 1 209 ? 8.696 5.243 -40.982 1.00 68.88 209 PRO A N 1
ATOM 1659 C CA . PRO A 1 209 ? 8.387 4.318 -42.071 1.00 68.88 209 PRO A CA 1
ATOM 1660 C C . PRO A 1 209 ? 7.771 3.002 -41.545 1.00 68.88 209 PRO A C 1
ATOM 1662 O O . PRO A 1 209 ? 8.061 2.612 -40.411 1.00 68.88 209 PRO A O 1
ATOM 1665 N N . PRO A 1 210 ? 6.946 2.302 -42.349 1.00 66.62 210 PRO A N 1
ATOM 1666 C CA . PRO A 1 210 ? 6.393 1.000 -41.981 1.00 66.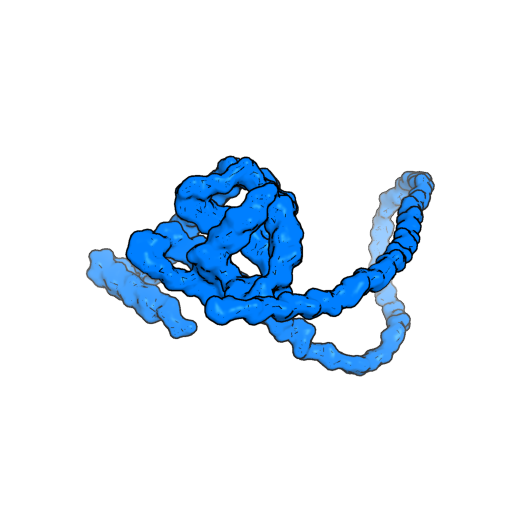62 210 PRO A CA 1
ATOM 1667 C C . PRO A 1 210 ? 7.497 -0.067 -41.915 1.00 66.62 210 PRO A C 1
ATOM 1669 O O . PRO A 1 210 ? 8.355 -0.141 -42.797 1.00 66.62 210 PRO A O 1
ATOM 1672 N N . GLY A 1 211 ? 7.479 -0.873 -40.851 1.00 60.28 211 GLY A N 1
ATOM 1673 C CA . GLY A 1 211 ? 8.375 -2.019 -40.683 1.00 60.28 211 GLY A CA 1
ATOM 1674 C C . GLY A 1 211 ? 7.987 -3.185 -41.604 1.00 60.28 211 GLY A C 1
ATOM 1675 O O . GLY A 1 211 ? 6.804 -3.329 -41.914 1.00 60.28 211 GLY A O 1
ATOM 1676 N N . PRO A 1 212 ? 8.959 -3.993 -42.064 1.00 64.06 212 PRO A N 1
ATOM 1677 C CA . PRO A 1 212 ? 8.707 -5.089 -42.988 1.00 64.06 212 PRO A CA 1
ATOM 1678 C C . PRO A 1 212 ? 8.051 -6.307 -42.330 1.00 64.06 212 PRO A C 1
ATOM 1680 O O . PRO A 1 212 ? 8.197 -6.571 -41.137 1.00 64.06 212 PRO A O 1
ATOM 1683 N N . ASP A 1 213 ? 7.351 -7.014 -43.211 1.00 49.50 213 ASP A N 1
ATOM 1684 C CA . ASP A 1 213 ? 6.428 -8.124 -43.041 1.00 49.50 213 ASP A CA 1
ATOM 1685 C C . ASP A 1 213 ? 6.881 -9.314 -42.191 1.00 49.50 213 ASP A C 1
ATOM 1687 O O . ASP A 1 213 ? 8.046 -9.715 -42.131 1.00 49.50 213 ASP A O 1
ATOM 1691 N N . LEU A 1 214 ? 5.845 -9.920 -41.618 1.00 53.88 214 LEU A N 1
ATOM 1692 C CA . LEU A 1 214 ? 5.794 -11.210 -40.959 1.00 53.88 214 LEU A CA 1
ATOM 1693 C C . LEU A 1 214 ? 6.334 -12.307 -41.896 1.00 53.88 214 LEU A C 1
ATOM 1695 O O . LEU A 1 214 ? 5.769 -12.562 -42.956 1.00 53.88 214 LEU A O 1
ATOM 1699 N N . VAL A 1 215 ? 7.394 -13.007 -41.486 1.00 56.44 215 VAL A N 1
ATOM 1700 C CA . VAL A 1 215 ? 7.761 -14.293 -42.091 1.00 56.44 215 VAL A CA 1
ATOM 1701 C C . VAL A 1 215 ? 7.444 -15.391 -41.090 1.00 56.44 215 VAL A C 1
ATOM 1703 O O . VAL A 1 215 ? 8.188 -15.636 -40.140 1.00 56.44 215 VAL A O 1
ATOM 1706 N N . GLU A 1 216 ? 6.319 -16.056 -41.346 1.00 54.44 216 GLU A N 1
ATOM 1707 C CA . GLU A 1 216 ? 6.069 -17.427 -40.924 1.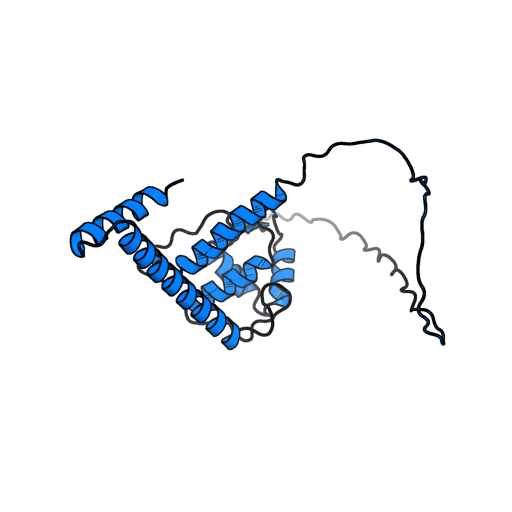00 54.44 216 GLU A CA 1
ATOM 1708 C C . GLU A 1 216 ? 7.270 -18.315 -41.259 1.00 54.44 216 GLU A C 1
ATOM 1710 O O . GLU A 1 216 ? 7.683 -18.415 -42.416 1.00 54.44 216 GLU A O 1
ATOM 1715 N N . ARG A 1 217 ? 7.771 -19.045 -40.263 1.00 53.78 217 ARG A N 1
ATOM 1716 C CA . ARG A 1 217 ? 8.380 -20.358 -40.488 1.00 53.78 217 ARG A CA 1
ATOM 1717 C C . ARG A 1 217 ? 7.936 -21.301 -39.387 1.00 53.78 217 ARG A C 1
ATOM 1719 O O . ARG A 1 217 ? 8.508 -21.324 -38.301 1.00 53.78 217 ARG A O 1
ATOM 1726 N N . GLY A 1 218 ? 6.919 -22.095 -39.703 1.00 51.28 218 GLY A N 1
ATOM 1727 C CA . GLY A 1 218 ? 6.728 -23.382 -39.058 1.00 51.28 218 GLY A CA 1
ATOM 1728 C C . GLY A 1 218 ? 7.896 -24.305 -39.393 1.00 51.28 218 GLY A C 1
ATOM 1729 O O . GLY A 1 218 ? 8.369 -24.318 -40.529 1.00 51.28 218 GLY A O 1
ATOM 1730 N N . HIS A 1 219 ? 8.335 -25.097 -38.420 1.00 56.56 219 HIS A N 1
ATOM 1731 C CA . HIS A 1 219 ? 9.095 -26.314 -38.673 1.00 56.56 219 HIS A CA 1
ATOM 1732 C C . HIS A 1 219 ? 8.583 -27.435 -37.771 1.00 56.56 219 HIS A C 1
ATOM 1734 O O . HIS A 1 219 ? 8.712 -27.408 -36.550 1.00 56.56 219 HIS A O 1
ATOM 1740 N N . HIS A 1 220 ? 7.967 -28.396 -38.455 1.00 53.41 220 HIS A N 1
ATOM 1741 C CA . HIS A 1 220 ? 7.787 -29.779 -38.058 1.00 53.41 220 HIS A CA 1
ATOM 1742 C C . HIS A 1 220 ? 9.132 -30.444 -37.743 1.00 53.41 220 HIS A C 1
ATOM 1744 O O . HIS A 1 220 ? 10.098 -30.239 -38.474 1.00 53.41 220 HIS A O 1
ATOM 1750 N N . HIS A 1 221 ? 9.142 -31.308 -36.733 1.00 51.38 221 HIS A N 1
ATOM 1751 C CA . HIS A 1 221 ? 9.610 -32.704 -36.796 1.00 51.38 221 HIS A CA 1
ATOM 1752 C C . HIS A 1 221 ? 9.356 -33.324 -35.410 1.00 51.38 221 HIS A C 1
ATOM 1754 O O . HIS A 1 221 ? 9.641 -32.687 -34.401 1.00 51.38 221 HIS A O 1
ATOM 1760 N N . ALA A 1 222 ? 8.508 -34.352 -35.327 1.00 56.28 222 ALA A N 1
ATOM 1761 C CA . ALA A 1 222 ? 8.767 -35.774 -35.611 1.00 56.28 222 ALA A CA 1
ATOM 1762 C C . ALA A 1 222 ? 9.381 -36.467 -34.390 1.00 56.28 222 ALA A C 1
ATOM 1764 O O . ALA A 1 222 ? 10.503 -36.084 -34.000 1.00 56.28 222 ALA A O 1
#